Protein AF-J0CL83-F1 (afdb_monomer)

Mean predicted aligned error: 12.2 Å

Structure (mmCIF, N/CA/C/O backbone):
data_AF-J0CL83-F1
#
_entry.id   AF-J0CL83-F1
#
loop_
_atom_site.group_PDB
_atom_site.id
_atom_site.type_symbol
_atom_site.label_atom_id
_atom_site.label_alt_id
_atom_site.label_comp_id
_atom_site.label_asym_id
_atom_site.label_entity_id
_atom_site.label_seq_id
_atom_site.pdbx_PDB_ins_code
_atom_site.Cartn_x
_atom_site.Cartn_y
_atom_site.Cartn_z
_atom_site.occupancy
_atom_site.B_iso_or_equiv
_atom_site.auth_seq_id
_atom_site.auth_comp_id
_atom_site.auth_asym_id
_atom_site.auth_atom_id
_atom_site.pdbx_PDB_model_num
ATOM 1 N N . MET A 1 1 ? -5.106 3.391 28.489 1.00 29.95 1 MET A N 1
ATOM 2 C CA . MET A 1 1 ? -5.570 3.694 27.119 1.00 29.95 1 MET A CA 1
ATOM 3 C C . MET A 1 1 ? -4.582 3.048 26.160 1.00 29.95 1 MET A C 1
ATOM 5 O O . MET A 1 1 ? -3.430 3.453 26.152 1.00 29.95 1 MET A O 1
ATOM 9 N N . ILE A 1 2 ? -4.971 1.976 25.464 1.00 35.56 2 ILE A N 1
ATOM 10 C CA . ILE A 1 2 ? -4.108 1.305 24.478 1.00 35.56 2 ILE A CA 1
ATOM 11 C C . ILE A 1 2 ? -4.528 1.821 23.106 1.00 35.56 2 ILE A C 1
ATOM 13 O O . ILE A 1 2 ? -5.695 1.722 22.744 1.00 35.56 2 ILE A O 1
ATOM 17 N N . THR A 1 3 ? -3.588 2.411 22.370 1.00 35.94 3 THR A N 1
ATOM 18 C CA . THR A 1 3 ? -3.816 2.808 20.976 1.00 35.94 3 THR A CA 1
ATOM 19 C C . THR A 1 3 ? -3.534 1.604 20.088 1.00 35.94 3 THR A C 1
ATOM 21 O O . THR A 1 3 ? -2.404 1.118 20.052 1.00 35.94 3 THR A O 1
ATOM 24 N N . VAL A 1 4 ? -4.552 1.125 19.377 1.00 36.16 4 VAL A N 1
ATOM 25 C CA . VAL A 1 4 ? -4.425 0.037 18.403 1.00 36.16 4 VAL A CA 1
ATOM 26 C C . VAL A 1 4 ? -4.448 0.661 17.012 1.00 36.16 4 VAL A C 1
ATOM 28 O O . VAL A 1 4 ? -5.463 1.205 16.594 1.00 36.16 4 VAL A O 1
ATOM 31 N N . TYR A 1 5 ? -3.319 0.613 16.304 1.00 34.69 5 TYR A N 1
ATOM 32 C CA . TYR A 1 5 ? -3.248 1.106 14.929 1.00 34.69 5 TYR A CA 1
ATOM 33 C C . TYR A 1 5 ? -3.915 0.116 13.960 1.00 34.69 5 TYR A C 1
ATOM 35 O O . TYR A 1 5 ? -3.746 -1.096 14.134 1.00 34.69 5 TYR A O 1
ATOM 43 N N . PRO A 1 6 ? -4.639 0.606 12.935 1.00 39.12 6 PRO A N 1
ATOM 44 C CA . PRO A 1 6 ? -5.315 -0.240 11.962 1.00 39.12 6 PRO A CA 1
ATOM 45 C C . PRO A 1 6 ? -4.391 -1.224 11.251 1.00 39.12 6 PRO A C 1
ATOM 47 O O . PRO A 1 6 ? -3.287 -0.874 10.835 1.00 39.12 6 PRO A O 1
ATOM 50 N N . THR A 1 7 ? -4.892 -2.439 11.010 1.00 41.53 7 THR A N 1
ATOM 51 C CA . THR A 1 7 ? -4.403 -3.264 9.903 1.00 41.53 7 THR A CA 1
ATOM 52 C C . THR A 1 7 ? -4.647 -2.484 8.615 1.00 41.53 7 THR A C 1
ATOM 54 O O . THR A 1 7 ? -5.773 -2.060 8.363 1.00 41.53 7 THR A O 1
ATOM 57 N N . PHE A 1 8 ? -3.587 -2.223 7.841 1.00 45.09 8 PHE A N 1
ATOM 58 C CA . PHE A 1 8 ? -3.677 -1.490 6.577 1.00 45.09 8 PHE A CA 1
ATOM 59 C C . PHE A 1 8 ? -4.739 -2.140 5.688 1.00 45.09 8 PHE A C 1
ATOM 61 O O . PHE A 1 8 ? -4.521 -3.241 5.183 1.00 45.09 8 PHE A O 1
ATOM 68 N N . ASN A 1 9 ? -5.877 -1.468 5.529 1.00 47.88 9 ASN A N 1
ATOM 69 C CA . ASN A 1 9 ? -6.877 -1.843 4.551 1.00 47.88 9 ASN A CA 1
ATOM 70 C C . ASN A 1 9 ? -6.684 -0.943 3.330 1.00 47.88 9 ASN A C 1
ATOM 72 O O . ASN A 1 9 ? -6.758 0.282 3.434 1.00 47.88 9 ASN A O 1
ATOM 76 N N . ASP A 1 10 ? -6.408 -1.551 2.178 1.00 51.28 10 ASP A N 1
ATOM 77 C CA . ASP A 1 10 ? -6.142 -0.873 0.900 1.00 51.28 10 ASP A CA 1
ATOM 78 C C . ASP A 1 10 ? -7.427 -0.267 0.275 1.00 51.28 10 ASP A C 1
ATOM 80 O O . ASP A 1 10 ? -7.512 -0.032 -0.927 1.00 51.28 10 ASP A O 1
ATOM 84 N N . THR A 1 11 ? -8.462 -0.018 1.082 1.00 51.19 11 THR A N 1
ATOM 85 C CA . THR A 1 11 ? -9.800 0.420 0.652 1.00 51.19 11 THR A CA 1
ATOM 86 C C . THR A 1 11 ? -9.993 1.929 0.635 1.00 51.19 11 THR A C 1
ATOM 88 O O . THR A 1 11 ? -11.064 2.398 0.246 1.00 51.19 11 THR A O 1
ATOM 91 N N . GLY A 1 12 ? -8.999 2.706 1.073 1.00 54.22 12 GLY A N 1
ATOM 92 C CA . GLY A 1 12 ? -9.053 4.163 0.983 1.00 54.22 12 GLY A CA 1
ATOM 93 C C . GLY A 1 12 ? -9.087 4.598 -0.481 1.00 54.22 12 GLY A C 1
ATOM 94 O O . GLY A 1 12 ? -8.162 4.304 -1.223 1.00 54.22 12 GLY A O 1
ATOM 95 N N . GLN A 1 13 ? -10.139 5.284 -0.925 1.00 61.81 13 GLN A N 1
ATOM 96 C CA . GLN A 1 13 ? -10.170 5.887 -2.263 1.00 61.81 13 GLN A CA 1
ATOM 97 C C . GLN A 1 13 ? -9.589 7.299 -2.222 1.00 61.81 13 GLN A C 1
ATOM 99 O O . GLN A 1 13 ? -9.749 8.011 -1.230 1.00 61.81 13 GLN A O 1
ATOM 104 N N . ASN A 1 14 ? -8.959 7.727 -3.318 1.00 66.44 14 ASN A N 1
ATOM 105 C CA . ASN A 1 14 ? -8.549 9.121 -3.467 1.00 66.44 14 ASN A CA 1
ATOM 106 C C . ASN A 1 14 ? -9.801 10.003 -3.573 1.00 66.44 14 ASN A C 1
ATOM 108 O O . ASN A 1 14 ? -10.711 9.710 -4.356 1.00 66.44 14 ASN A O 1
ATOM 112 N N . ASP A 1 15 ? -9.860 11.094 -2.809 1.00 70.31 15 ASP A N 1
ATOM 113 C CA . ASP A 1 15 ? -10.909 12.085 -3.014 1.00 70.31 15 ASP A CA 1
ATOM 114 C C . ASP A 1 15 ? -10.563 12.943 -4.232 1.00 70.31 15 ASP A C 1
ATOM 116 O O . ASP A 1 15 ? -9.755 13.860 -4.161 1.00 70.31 15 ASP A O 1
ATOM 120 N N . LEU A 1 16 ? -11.164 12.608 -5.372 1.00 77.62 16 LEU A N 1
ATOM 121 C CA . LEU A 1 16 ? -10.973 13.330 -6.633 1.00 77.62 16 LEU A CA 1
ATOM 122 C C . LEU A 1 16 ? -11.933 14.524 -6.779 1.00 77.62 16 LEU A C 1
ATOM 124 O O . LEU A 1 16 ? -12.053 15.093 -7.865 1.00 77.62 16 LEU A O 1
ATOM 128 N N . SER A 1 17 ? -12.692 14.867 -5.731 1.00 76.12 17 SER A N 1
ATOM 129 C CA . SER A 1 17 ? -13.659 15.961 -5.808 1.00 76.12 17 SER A CA 1
ATOM 130 C C . SER A 1 17 ? -12.947 17.317 -5.886 1.00 76.12 17 SER A C 1
ATOM 132 O O . SER A 1 17 ? -12.149 17.663 -5.026 1.00 76.12 17 SER A O 1
ATOM 134 N N . GLY A 1 18 ? -13.217 18.072 -6.955 1.00 78.88 18 GLY A N 1
ATOM 135 C CA . GLY A 1 18 ? -12.614 19.391 -7.196 1.00 78.88 18 GLY A CA 1
ATOM 136 C C . GLY A 1 18 ? -11.356 19.393 -8.072 1.00 78.88 18 GLY A C 1
ATOM 137 O O . GLY A 1 18 ? -10.902 20.465 -8.459 1.00 78.88 18 GLY A O 1
ATOM 138 N N . GLU A 1 19 ? -10.825 18.228 -8.446 1.00 83.88 19 GLU A N 1
ATOM 139 C CA . GLU A 1 19 ? -9.653 18.118 -9.322 1.00 83.88 19 GLU A CA 1
ATOM 140 C C . GLU A 1 19 ? -10.051 18.009 -10.804 1.00 83.88 19 GLU A C 1
ATOM 142 O O . GLU A 1 19 ? -11.056 17.389 -11.167 1.00 83.88 19 GLU A O 1
ATOM 147 N N . ASN A 1 20 ? -9.237 18.573 -11.701 1.00 89.88 20 ASN A N 1
ATOM 148 C CA . ASN A 1 20 ? -9.443 18.414 -13.141 1.00 89.88 20 ASN A CA 1
ATOM 149 C C . ASN A 1 20 ? -8.960 17.023 -13.585 1.00 89.88 20 ASN A C 1
ATOM 151 O O . ASN A 1 20 ? -7.761 16.741 -13.582 1.00 89.88 20 ASN A O 1
ATOM 155 N N . PHE A 1 21 ? -9.892 16.169 -14.018 1.00 88.56 21 PHE A N 1
ATOM 156 C CA . PHE A 1 21 ? -9.606 14.790 -14.428 1.00 88.56 21 PHE A CA 1
ATOM 157 C C . PHE A 1 21 ? -8.489 14.681 -15.479 1.00 88.56 21 PHE A C 1
ATOM 159 O O . PHE A 1 21 ? -7.615 13.824 -15.360 1.00 88.56 21 PHE A O 1
ATOM 166 N N . ALA A 1 22 ? -8.470 15.562 -16.484 1.00 89.25 22 ALA A N 1
ATOM 167 C CA . ALA A 1 22 ? -7.442 15.532 -17.523 1.00 89.25 22 ALA A CA 1
ATOM 168 C C . ALA A 1 22 ? -6.055 15.867 -16.954 1.00 89.25 22 ALA A C 1
ATOM 170 O O . ALA A 1 22 ? -5.071 15.202 -17.276 1.00 89.25 22 ALA A O 1
ATOM 171 N N . LEU A 1 23 ? -5.985 16.855 -16.058 1.00 89.25 23 LEU A N 1
ATOM 172 C CA . LEU A 1 23 ? -4.742 17.230 -15.388 1.00 89.25 23 LEU A CA 1
ATOM 173 C C . LEU A 1 23 ? -4.228 16.099 -14.488 1.00 89.25 23 LEU A C 1
ATOM 175 O O . LEU A 1 23 ? -3.028 15.825 -14.486 1.00 89.25 23 LEU A O 1
ATOM 179 N N . LEU A 1 24 ? -5.124 15.408 -13.775 1.00 87.00 24 LEU A N 1
ATOM 180 C CA . LEU A 1 24 ? -4.780 14.241 -12.959 1.00 87.00 24 LEU A CA 1
ATOM 181 C C . LEU A 1 24 ? -4.169 13.119 -13.799 1.00 87.00 24 LEU A C 1
ATOM 183 O O . LEU A 1 24 ? -3.121 12.588 -13.437 1.00 87.00 24 LEU A O 1
ATOM 187 N N . VAL A 1 25 ? -4.789 12.791 -14.936 1.00 89.56 25 VAL A N 1
ATOM 188 C CA . VAL A 1 25 ? -4.283 11.770 -15.864 1.00 89.56 25 VAL A CA 1
ATOM 189 C C . VAL A 1 25 ? -2.908 12.159 -16.401 1.00 89.56 25 VAL A C 1
ATOM 191 O O . VAL A 1 25 ? -1.983 11.354 -16.353 1.00 89.56 25 VAL A O 1
ATOM 194 N N . ILE A 1 26 ? -2.730 13.402 -16.855 1.00 89.75 26 ILE A N 1
ATOM 195 C CA . ILE A 1 26 ? -1.432 13.874 -17.361 1.00 89.75 26 ILE A CA 1
ATOM 196 C C . ILE A 1 26 ? -0.367 13.790 -16.265 1.00 89.75 26 ILE A C 1
ATOM 198 O O . ILE A 1 26 ? 0.726 13.279 -16.501 1.00 89.75 26 ILE A O 1
ATOM 202 N N . ARG A 1 27 ? -0.686 14.238 -15.047 1.00 86.94 27 ARG A N 1
ATOM 203 C CA . ARG A 1 27 ? 0.244 14.195 -13.916 1.00 86.94 27 ARG A CA 1
ATOM 204 C C . ARG A 1 27 ? 0.645 12.763 -13.560 1.00 86.94 27 ARG A C 1
ATOM 206 O O . ARG A 1 27 ? 1.830 12.515 -13.358 1.00 86.94 27 ARG A O 1
ATOM 213 N N . ALA A 1 28 ? -0.310 11.834 -13.548 1.00 86.81 28 ALA A N 1
ATOM 214 C CA . ALA A 1 28 ? -0.065 10.414 -13.295 1.00 86.81 28 ALA A CA 1
ATOM 215 C C . ALA A 1 28 ? 0.901 9.794 -14.315 1.00 86.81 28 ALA A C 1
ATOM 217 O O . ALA A 1 28 ? 1.743 8.964 -13.969 1.00 86.81 28 ALA A O 1
ATOM 218 N N . LEU A 1 29 ? 0.781 10.207 -15.579 1.00 88.69 29 LEU A N 1
ATOM 219 C CA . LEU A 1 29 ? 1.594 9.697 -16.679 1.00 88.69 29 LEU A CA 1
ATOM 220 C C . LEU A 1 29 ? 2.982 10.337 -16.737 1.00 88.69 29 LEU A C 1
ATOM 222 O O . LEU A 1 29 ? 3.935 9.654 -17.088 1.00 88.69 29 LEU A O 1
ATOM 226 N N . VAL A 1 30 ? 3.115 11.621 -16.403 1.00 87.31 30 VAL A N 1
ATOM 227 C CA . VAL A 1 30 ? 4.398 12.344 -16.474 1.00 87.31 30 VAL A CA 1
ATOM 228 C C . VAL A 1 30 ? 5.251 12.112 -15.227 1.00 87.31 30 VAL A C 1
ATOM 230 O O . VAL A 1 30 ? 6.478 12.072 -15.320 1.00 87.31 30 VAL A O 1
ATOM 233 N N . LEU A 1 31 ? 4.621 11.952 -14.062 1.00 86.00 31 LEU A N 1
ATOM 234 C CA . LEU A 1 31 ? 5.302 11.897 -12.772 1.00 86.00 31 LEU A CA 1
ATOM 235 C C . LEU A 1 31 ? 4.903 10.639 -11.979 1.00 86.00 31 LEU A C 1
ATOM 237 O O . LEU A 1 31 ? 4.319 10.747 -10.901 1.00 86.00 31 LEU A O 1
ATOM 241 N N . PRO A 1 32 ? 5.219 9.422 -12.466 1.00 81.81 32 PRO A N 1
ATOM 242 C CA . PRO A 1 32 ? 4.821 8.192 -11.791 1.00 81.81 32 PRO A CA 1
ATOM 243 C C . PRO A 1 32 ? 5.316 8.163 -10.342 1.00 81.81 32 PRO A C 1
ATOM 245 O O . PRO A 1 32 ? 4.594 7.688 -9.473 1.00 81.81 32 PRO A O 1
ATOM 248 N N . SER A 1 33 ? 6.483 8.746 -10.034 1.00 81.44 33 SER A N 1
ATOM 249 C CA . SER A 1 33 ? 7.072 8.740 -8.686 1.00 81.44 33 SER A CA 1
ATOM 250 C C . SER A 1 33 ? 6.149 9.221 -7.569 1.00 81.44 33 SER A C 1
ATOM 252 O O . SER A 1 33 ? 6.289 8.734 -6.449 1.00 81.44 33 SER A O 1
ATOM 254 N N . SER A 1 34 ? 5.213 10.146 -7.834 1.00 76.88 34 SER A N 1
ATOM 255 C CA . SER A 1 34 ? 4.263 10.601 -6.806 1.00 76.88 34 SER A CA 1
ATOM 256 C C . SER A 1 34 ? 3.336 9.484 -6.327 1.00 76.88 34 SER A C 1
ATOM 258 O O . SER A 1 34 ? 2.754 9.582 -5.253 1.00 76.88 34 SER A O 1
ATOM 260 N N . HIS A 1 35 ? 3.233 8.406 -7.103 1.00 79.12 35 HIS A N 1
ATOM 261 C CA . HIS A 1 35 ? 2.436 7.221 -6.820 1.00 79.12 35 HIS A CA 1
ATOM 262 C C . HIS A 1 35 ? 3.282 6.001 -6.427 1.00 79.12 35 HIS A C 1
ATOM 264 O O . HIS A 1 35 ? 2.706 4.949 -6.168 1.00 79.12 35 HIS A O 1
ATOM 270 N N . PHE A 1 36 ? 4.615 6.133 -6.345 1.00 80.94 36 PHE A N 1
ATOM 271 C CA . PHE A 1 36 ? 5.562 5.079 -5.943 1.00 80.94 36 PHE A CA 1
ATOM 272 C C . PHE A 1 36 ? 6.346 5.465 -4.675 1.00 80.94 36 PHE A C 1
ATOM 274 O O . PHE A 1 36 ? 7.553 5.251 -4.578 1.00 80.94 36 PHE A O 1
ATOM 281 N N . MET A 1 37 ? 5.662 6.033 -3.675 1.00 81.31 37 MET A N 1
ATOM 282 C CA . MET A 1 37 ? 6.299 6.465 -2.420 1.00 81.31 37 MET A CA 1
ATOM 283 C C . MET A 1 37 ? 6.960 5.318 -1.632 1.00 81.31 37 MET A C 1
ATOM 285 O O . MET A 1 37 ? 7.893 5.533 -0.867 1.00 81.31 37 MET A O 1
ATOM 289 N N . GLY A 1 38 ? 6.534 4.076 -1.841 1.00 80.94 38 GLY A N 1
ATOM 290 C CA . GLY A 1 38 ? 7.153 2.887 -1.258 1.00 80.94 38 GLY A CA 1
ATOM 291 C C . GLY A 1 38 ? 8.540 2.566 -1.814 1.00 80.94 38 GLY A C 1
ATOM 292 O O . GLY A 1 38 ? 9.181 1.646 -1.314 1.00 80.94 38 GLY A O 1
ATOM 293 N N . PHE A 1 39 ? 9.021 3.298 -2.824 1.00 84.19 39 PHE A N 1
ATOM 294 C CA . PHE A 1 39 ? 10.399 3.180 -3.300 1.00 84.19 39 PHE A CA 1
ATOM 295 C C . PHE A 1 39 ? 11.399 4.056 -2.545 1.00 84.19 39 PHE A C 1
ATOM 297 O O . PHE A 1 39 ? 12.602 3.855 -2.708 1.00 84.19 39 PHE A O 1
ATOM 304 N N . TYR A 1 40 ? 10.934 4.979 -1.701 1.00 86.75 40 TYR A N 1
ATOM 305 C CA . TYR A 1 40 ? 11.822 5.768 -0.854 1.00 86.75 40 TYR A CA 1
ATOM 306 C C . TYR A 1 40 ? 12.190 4.988 0.419 1.00 86.75 40 TYR A C 1
ATOM 308 O O . TYR A 1 40 ? 11.303 4.426 1.071 1.00 86.75 40 TYR A O 1
ATOM 316 N N . PRO A 1 41 ? 13.476 4.974 0.812 1.00 85.94 41 PRO A N 1
ATOM 317 C CA . PRO A 1 41 ? 13.878 4.623 2.172 1.00 85.94 41 PRO A CA 1
ATOM 318 C C . PRO A 1 41 ? 13.179 5.528 3.193 1.00 85.94 41 PRO A C 1
ATOM 320 O O . PRO A 1 41 ? 12.874 6.686 2.896 1.00 85.94 41 PRO A O 1
ATOM 323 N N . TYR A 1 42 ? 12.938 5.026 4.400 1.00 82.81 42 TYR A N 1
ATOM 324 C CA . TYR A 1 42 ? 12.190 5.746 5.434 1.00 82.81 42 TYR A CA 1
ATOM 325 C C . TYR A 1 42 ? 12.872 7.065 5.824 1.00 82.81 42 TYR A C 1
ATOM 327 O O . TYR A 1 42 ? 12.226 8.108 5.895 1.00 82.81 42 TYR A O 1
ATOM 335 N N . SER A 1 43 ? 14.199 7.038 5.944 1.00 82.06 43 SER A N 1
ATOM 336 C CA . SER A 1 43 ? 15.046 8.219 6.166 1.00 82.06 43 SER A CA 1
ATOM 337 C C . SER A 1 43 ? 14.842 9.325 5.117 1.00 82.06 43 SER A C 1
ATOM 339 O O . SER A 1 43 ? 14.871 10.515 5.430 1.00 82.06 43 SER A O 1
ATOM 341 N N . VAL A 1 44 ? 14.579 8.951 3.862 1.00 85.06 44 VAL A N 1
ATOM 342 C CA . VAL A 1 44 ? 14.306 9.902 2.776 1.00 85.06 44 VAL A CA 1
ATOM 343 C C . VAL A 1 44 ? 12.886 10.460 2.875 1.00 85.06 44 VAL A C 1
ATOM 345 O O . VAL A 1 44 ? 12.673 11.630 2.564 1.00 85.06 44 VAL A O 1
ATOM 348 N N . ILE A 1 45 ? 11.919 9.662 3.336 1.00 84.38 45 ILE A N 1
ATOM 349 C CA . ILE A 1 45 ? 10.538 10.121 3.543 1.00 84.38 45 ILE A CA 1
ATOM 350 C C . ILE A 1 45 ? 10.501 11.253 4.575 1.00 84.38 45 ILE A C 1
ATOM 352 O O . ILE A 1 45 ? 9.867 12.273 4.314 1.00 84.38 45 ILE A O 1
ATOM 356 N N . GLU A 1 46 ? 11.215 11.124 5.696 1.00 84.06 46 GLU A N 1
ATOM 357 C CA . GLU A 1 46 ? 11.286 12.181 6.718 1.00 84.06 46 GLU A CA 1
ATOM 358 C C . GLU A 1 46 ? 11.817 13.500 6.138 1.00 84.06 46 GLU A C 1
ATOM 360 O O . GLU A 1 46 ? 11.227 14.564 6.335 1.00 84.06 46 GLU A O 1
ATOM 365 N N . LEU A 1 47 ? 12.878 13.424 5.332 1.00 85.50 47 LEU A N 1
ATOM 366 C CA . LEU A 1 47 ? 13.453 14.585 4.655 1.00 85.50 47 LEU A CA 1
ATOM 367 C C . LEU A 1 47 ? 12.497 15.203 3.618 1.00 85.50 47 LEU A C 1
ATOM 369 O O . LEU A 1 47 ? 12.400 16.427 3.511 1.00 85.50 47 LEU A O 1
ATOM 373 N N . ILE A 1 48 ? 11.783 14.370 2.855 1.00 85.62 48 ILE A N 1
ATOM 374 C CA . ILE A 1 48 ? 10.776 14.799 1.871 1.00 85.62 48 ILE A CA 1
ATOM 375 C C . ILE A 1 48 ? 9.627 15.546 2.553 1.00 85.62 48 ILE A C 1
ATOM 377 O O . ILE A 1 48 ? 9.150 16.546 2.015 1.00 85.62 48 ILE A O 1
ATOM 381 N N . VAL A 1 49 ? 9.188 15.075 3.723 1.00 84.06 49 VAL A N 1
ATOM 382 C CA . VAL A 1 49 ? 8.135 15.726 4.517 1.00 84.06 49 VAL A CA 1
ATOM 383 C C . VAL A 1 49 ? 8.626 17.062 5.076 1.00 84.06 49 VAL A C 1
ATOM 385 O O . VAL A 1 49 ? 7.878 18.037 5.065 1.00 84.06 49 VAL A O 1
ATOM 388 N N . ALA A 1 50 ? 9.888 17.137 5.504 1.00 87.06 50 ALA A N 1
ATOM 389 C CA . ALA A 1 50 ? 10.473 18.356 6.055 1.00 87.06 50 ALA A CA 1
ATOM 390 C C . ALA A 1 50 ? 10.742 19.451 5.003 1.00 87.06 50 ALA A C 1
ATOM 392 O O . ALA A 1 50 ? 10.752 20.634 5.343 1.00 87.06 50 ALA A O 1
ATOM 393 N N . SER A 1 51 ? 10.973 19.093 3.731 1.00 88.75 51 SER A N 1
ATOM 394 C CA . SER A 1 51 ? 11.364 20.048 2.685 1.00 88.75 51 SER A CA 1
ATOM 395 C C . SER A 1 51 ? 10.597 19.860 1.365 1.00 88.75 51 SER A C 1
ATOM 397 O O . SER A 1 51 ? 10.831 18.891 0.633 1.00 88.75 51 SER A O 1
ATOM 399 N N . PRO A 1 52 ? 9.762 20.842 0.958 1.00 88.38 52 PRO A N 1
ATOM 400 C CA . PRO A 1 52 ? 9.056 20.811 -0.326 1.00 88.38 52 PRO A CA 1
ATOM 401 C C . PRO A 1 52 ? 9.988 20.748 -1.542 1.00 88.38 52 PRO A C 1
ATOM 403 O O . PRO A 1 52 ? 9.636 20.170 -2.572 1.00 88.38 52 PRO A O 1
AT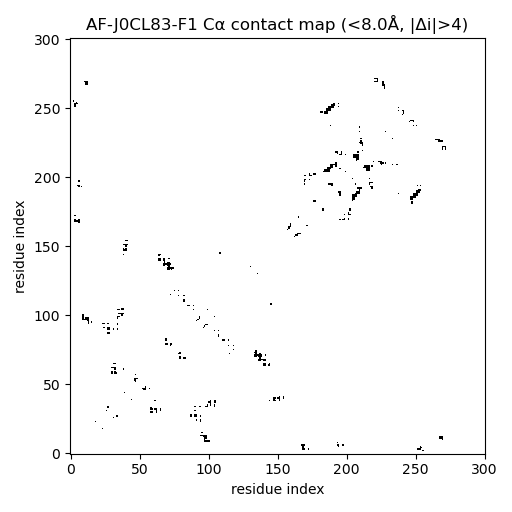OM 406 N N . LEU A 1 53 ? 11.183 21.341 -1.443 1.00 90.06 53 LEU A N 1
ATOM 407 C CA . LEU A 1 53 ? 12.177 21.290 -2.513 1.00 90.06 53 LEU A CA 1
ATOM 408 C C . LEU A 1 53 ? 12.763 19.881 -2.643 1.00 90.06 53 LEU A C 1
ATOM 410 O O . LEU A 1 53 ? 12.836 19.357 -3.756 1.00 90.06 53 LEU A O 1
ATOM 414 N N . ALA A 1 54 ? 13.112 19.247 -1.517 1.00 87.69 54 ALA A N 1
ATOM 415 C CA . ALA A 1 54 ? 13.589 17.868 -1.504 1.00 87.69 54 ALA A CA 1
ATOM 416 C C . ALA A 1 54 ? 12.542 16.931 -2.120 1.00 87.69 54 ALA A C 1
ATOM 418 O O . ALA A 1 54 ? 12.872 16.155 -3.014 1.00 87.69 54 ALA A O 1
ATOM 419 N N . SER A 1 55 ? 11.269 17.082 -1.739 1.00 86.31 55 SER A N 1
ATOM 420 C CA . SER A 1 55 ? 10.147 16.330 -2.317 1.00 86.31 55 SER A CA 1
ATOM 421 C C . SER A 1 55 ? 10.116 16.367 -3.850 1.00 86.31 55 SER A C 1
ATOM 423 O O . SER A 1 55 ? 10.003 15.323 -4.502 1.00 86.31 55 SER A O 1
ATOM 425 N N . ARG A 1 56 ? 10.281 17.555 -4.449 1.00 88.69 56 ARG A N 1
ATOM 426 C CA . ARG A 1 56 ? 10.295 17.725 -5.912 1.00 88.69 56 ARG A CA 1
ATOM 427 C C . ARG A 1 56 ? 11.507 17.060 -6.560 1.00 88.69 56 ARG A C 1
ATOM 429 O O . ARG A 1 56 ? 11.347 16.377 -7.569 1.00 88.69 56 ARG A O 1
ATOM 436 N N . ILE A 1 57 ? 12.694 17.234 -5.977 1.00 90.44 57 ILE A N 1
ATOM 437 C CA . ILE A 1 57 ? 13.944 16.656 -6.493 1.00 90.44 57 ILE A CA 1
ATOM 438 C C . ILE A 1 57 ? 13.876 15.128 -6.451 1.00 90.44 57 ILE A C 1
ATOM 440 O O . ILE A 1 57 ? 14.078 14.473 -7.471 1.00 90.44 57 ILE A O 1
ATOM 444 N N . PHE A 1 58 ? 13.533 14.556 -5.298 1.00 89.75 58 PHE A N 1
ATOM 445 C CA . PHE A 1 58 ? 13.428 13.111 -5.122 1.00 89.75 58 PHE A CA 1
ATOM 446 C C . PHE A 1 58 ? 12.354 12.495 -6.026 1.00 89.75 58 PHE A C 1
ATOM 448 O O . PHE A 1 58 ? 12.605 11.461 -6.646 1.00 89.75 58 PHE A O 1
ATOM 455 N N . SER A 1 59 ? 11.215 13.174 -6.196 1.00 88.88 59 SER A N 1
ATOM 456 C CA . SER A 1 59 ? 10.184 12.771 -7.161 1.00 88.88 59 SER A CA 1
ATOM 457 C C . SER A 1 59 ? 10.722 12.725 -8.592 1.00 88.88 59 SER A C 1
ATOM 459 O O . SER A 1 59 ? 10.566 11.720 -9.287 1.00 88.88 59 SER A O 1
ATOM 461 N N . ALA A 1 60 ? 11.413 13.776 -9.037 1.00 91.06 60 ALA A N 1
ATOM 462 C CA . ALA A 1 60 ? 12.008 13.792 -10.368 1.00 91.06 60 ALA A CA 1
ATOM 463 C C . ALA A 1 60 ? 13.024 12.650 -10.549 1.00 91.06 60 ALA A C 1
ATOM 465 O O . ALA A 1 60 ? 12.965 11.929 -11.544 1.00 91.06 60 ALA A O 1
ATOM 466 N N . LEU A 1 61 ? 13.898 12.425 -9.563 1.00 92.94 61 LEU A N 1
ATOM 467 C CA . LEU A 1 61 ? 14.904 11.362 -9.601 1.00 92.94 61 LEU A CA 1
ATOM 468 C C . LEU A 1 61 ? 14.278 9.965 -9.685 1.00 92.94 61 LEU A C 1
ATOM 470 O O . LEU A 1 61 ? 14.663 9.178 -10.548 1.00 92.94 61 LEU A O 1
ATOM 474 N N . ILE A 1 62 ? 13.286 9.653 -8.846 1.00 92.94 62 ILE A N 1
ATOM 475 C CA . ILE A 1 62 ? 12.601 8.355 -8.906 1.00 92.94 62 ILE A CA 1
ATOM 476 C C . ILE A 1 62 ? 11.843 8.193 -10.224 1.00 92.94 62 ILE A C 1
ATOM 478 O O . ILE A 1 62 ? 11.872 7.108 -10.799 1.00 92.94 62 ILE A O 1
ATOM 482 N N . SER A 1 63 ? 11.221 9.249 -10.754 1.00 93.12 63 SER A N 1
ATOM 483 C CA . SER A 1 63 ? 10.570 9.185 -12.069 1.00 93.12 63 SER A CA 1
ATOM 484 C C . SER A 1 63 ? 11.578 8.859 -13.174 1.00 93.12 63 SER A C 1
ATOM 486 O O . SER A 1 63 ? 11.313 7.985 -13.999 1.00 93.12 63 SER A O 1
ATOM 488 N N . VAL A 1 64 ? 12.763 9.481 -13.149 1.00 95.12 64 VAL A N 1
ATOM 489 C CA . VAL A 1 64 ? 13.863 9.165 -14.075 1.00 95.12 64 VAL A CA 1
ATOM 490 C C . VAL A 1 64 ? 14.322 7.719 -13.917 1.00 95.12 64 VAL A C 1
ATOM 492 O O . VAL A 1 64 ? 14.542 7.048 -14.920 1.00 95.12 64 VAL A O 1
ATOM 495 N N . LEU A 1 65 ? 14.433 7.203 -12.693 1.00 96.06 65 LEU A N 1
ATOM 496 C CA . LEU A 1 65 ? 14.819 5.809 -12.464 1.00 96.06 65 LEU A CA 1
ATOM 497 C C . LEU A 1 65 ? 13.753 4.824 -12.967 1.00 96.06 65 LEU A C 1
ATOM 499 O O . LEU A 1 65 ? 14.093 3.836 -13.618 1.00 96.06 65 LEU A O 1
ATOM 503 N N . ILE A 1 66 ? 12.471 5.102 -12.721 1.00 95.00 66 ILE A N 1
ATOM 504 C CA . ILE A 1 66 ? 11.349 4.274 -13.179 1.00 95.00 66 ILE A CA 1
ATOM 505 C C . ILE A 1 66 ? 11.285 4.265 -14.709 1.00 95.00 66 ILE A C 1
ATOM 507 O O . ILE A 1 66 ? 11.330 3.191 -15.308 1.00 95.00 66 ILE A O 1
ATOM 511 N N . PHE A 1 67 ? 11.257 5.427 -15.365 1.00 95.56 67 PHE A N 1
ATOM 512 C CA . PHE A 1 67 ? 11.246 5.482 -16.829 1.00 95.56 67 PHE A CA 1
ATOM 513 C C . PHE A 1 67 ? 12.539 4.957 -17.441 1.00 95.56 67 PHE A C 1
ATOM 515 O O . PHE A 1 67 ? 12.503 4.196 -18.404 1.00 95.56 67 PHE A O 1
ATOM 522 N N . GLY A 1 68 ? 13.682 5.304 -16.853 1.00 96.19 68 GLY A N 1
ATOM 523 C CA . GLY A 1 68 ? 14.990 4.818 -17.270 1.00 96.19 68 GLY A CA 1
ATOM 524 C C . GLY A 1 68 ? 15.053 3.295 -17.249 1.00 96.19 68 GLY A C 1
ATOM 525 O O . GLY A 1 68 ? 15.569 2.698 -18.190 1.00 96.19 68 GLY A O 1
ATOM 526 N N . SER A 1 69 ? 14.440 2.645 -16.253 1.00 96.69 69 SER A N 1
ATOM 527 C CA . SER A 1 69 ? 14.407 1.181 -16.159 1.00 96.69 69 SER A CA 1
ATOM 528 C C . SER A 1 69 ? 13.733 0.490 -17.356 1.00 96.69 69 SER A C 1
ATOM 530 O O . SER A 1 69 ? 14.124 -0.627 -17.697 1.00 96.69 69 SER A O 1
ATOM 532 N N . LEU A 1 70 ? 12.821 1.160 -18.079 1.00 96.25 70 LEU A N 1
ATOM 533 C CA . LEU A 1 70 ? 12.242 0.640 -19.330 1.00 96.25 70 LEU A CA 1
ATOM 534 C C . LEU A 1 70 ? 13.306 0.413 -20.408 1.00 96.25 70 LEU A C 1
ATOM 536 O O . LEU A 1 70 ? 13.219 -0.546 -21.177 1.00 96.25 70 LEU A O 1
ATOM 540 N N . LEU A 1 71 ? 14.340 1.259 -20.445 1.00 95.88 71 LEU A N 1
ATOM 541 C CA . LEU A 1 71 ? 15.411 1.172 -21.437 1.00 95.88 71 LEU A CA 1
ATOM 542 C C . LEU A 1 71 ? 16.244 -0.107 -21.282 1.00 95.88 71 LEU A C 1
ATOM 544 O O . LEU A 1 71 ? 16.904 -0.519 -22.236 1.00 95.88 71 LEU A O 1
ATOM 548 N N . ALA A 1 72 ? 16.150 -0.811 -20.145 1.00 94.12 72 ALA A N 1
ATOM 549 C CA . ALA A 1 72 ? 16.736 -2.142 -19.982 1.00 94.12 72 ALA A CA 1
ATOM 550 C C . ALA A 1 72 ? 16.193 -3.152 -21.013 1.00 94.12 72 ALA A C 1
ATOM 552 O O . ALA A 1 72 ? 16.861 -4.143 -21.320 1.00 94.12 72 ALA A O 1
ATOM 553 N N . LEU A 1 73 ? 15.004 -2.882 -21.564 1.00 93.75 73 LEU A N 1
ATOM 554 C CA . LEU A 1 73 ? 14.317 -3.679 -22.577 1.00 93.75 73 LEU A CA 1
ATOM 555 C C . LEU A 1 73 ? 14.420 -3.069 -23.987 1.00 93.75 73 LEU A C 1
ATOM 557 O O . LEU A 1 73 ? 13.733 -3.540 -24.889 1.00 93.75 73 LEU A O 1
ATOM 561 N N . ALA A 1 74 ? 15.273 -2.062 -24.225 1.00 92.06 74 ALA A N 1
ATOM 562 C CA . ALA A 1 74 ? 15.319 -1.336 -25.504 1.00 92.06 74 ALA A CA 1
ATOM 563 C C . ALA A 1 74 ? 15.622 -2.230 -26.727 1.00 92.06 74 ALA A C 1
ATOM 565 O O . ALA A 1 74 ? 15.069 -2.005 -27.804 1.00 92.06 74 ALA A O 1
ATOM 566 N N . ASN A 1 75 ? 16.412 -3.298 -26.559 1.00 89.50 75 ASN A N 1
ATOM 567 C CA . ASN A 1 75 ? 16.669 -4.282 -27.626 1.00 89.50 75 ASN A CA 1
ATOM 568 C C . ASN A 1 75 ? 15.457 -5.192 -27.917 1.00 89.50 75 ASN A C 1
ATOM 570 O O . ASN A 1 75 ? 15.451 -5.947 -28.884 1.00 89.50 75 ASN A O 1
ATOM 574 N N . ARG A 1 76 ? 14.414 -5.150 -27.083 1.00 89.81 76 ARG A N 1
ATOM 575 C CA . ARG A 1 76 ? 13.207 -5.979 -27.173 1.00 89.81 76 ARG A CA 1
ATOM 576 C C . ARG A 1 76 ? 11.973 -5.076 -27.164 1.00 89.81 76 ARG A C 1
ATOM 578 O O . ARG A 1 76 ? 11.211 -5.059 -26.199 1.00 89.81 76 ARG A O 1
ATOM 585 N N . ARG A 1 77 ? 11.757 -4.343 -28.266 1.00 90.50 77 ARG A N 1
ATOM 586 C CA . ARG A 1 77 ? 10.665 -3.355 -28.407 1.00 90.50 77 ARG A CA 1
ATOM 587 C C . ARG A 1 77 ? 9.293 -3.856 -27.922 1.00 90.50 77 ARG A C 1
ATOM 589 O O . ARG A 1 77 ? 8.672 -3.115 -27.166 1.00 90.50 77 ARG A O 1
ATOM 596 N N . PRO A 1 78 ? 8.831 -5.085 -28.246 1.00 93.19 78 PRO A N 1
ATOM 597 C CA . PRO A 1 78 ? 7.538 -5.562 -27.749 1.00 93.19 78 PRO A CA 1
ATOM 598 C C . PRO A 1 78 ? 7.474 -5.640 -26.217 1.00 93.19 78 PRO A C 1
ATOM 600 O O . PRO A 1 78 ? 6.483 -5.235 -25.618 1.00 93.19 78 PRO A O 1
ATOM 603 N N . ALA A 1 79 ? 8.551 -6.097 -25.570 1.00 93.31 79 ALA A N 1
ATOM 604 C CA . ALA A 1 79 ? 8.633 -6.178 -24.113 1.00 93.31 79 ALA A CA 1
ATOM 605 C C . ALA A 1 79 ? 8.715 -4.792 -23.462 1.00 93.31 79 ALA A C 1
ATOM 607 O O . ALA A 1 79 ? 8.081 -4.561 -22.436 1.00 93.31 79 ALA A O 1
ATOM 608 N N . MET A 1 80 ? 9.452 -3.861 -24.073 1.00 95.38 80 MET A N 1
ATOM 609 C CA . MET A 1 80 ? 9.514 -2.471 -23.617 1.00 95.38 80 MET A CA 1
ATOM 610 C C . MET A 1 80 ? 8.143 -1.787 -23.699 1.00 95.38 80 MET A C 1
ATOM 612 O O . MET A 1 80 ? 7.744 -1.118 -22.750 1.00 95.38 80 MET A O 1
ATOM 616 N N . ILE A 1 81 ? 7.400 -1.990 -24.794 1.00 96.00 81 ILE A N 1
ATOM 617 C CA . ILE A 1 81 ? 6.040 -1.454 -24.965 1.00 96.00 81 ILE A CA 1
ATOM 618 C C . ILE A 1 81 ? 5.094 -2.061 -23.924 1.00 96.00 81 ILE A C 1
ATOM 620 O O . ILE A 1 81 ? 4.364 -1.324 -23.267 1.00 96.00 81 ILE A O 1
ATOM 624 N N . ALA A 1 82 ? 5.139 -3.382 -23.716 1.00 96.44 82 ALA A N 1
ATOM 625 C CA . ALA A 1 82 ? 4.346 -4.041 -22.679 1.00 96.44 82 ALA A CA 1
ATOM 626 C C . ALA A 1 82 ? 4.648 -3.479 -21.280 1.00 96.44 82 ALA A C 1
ATOM 628 O O . ALA A 1 82 ? 3.726 -3.167 -20.530 1.00 96.44 82 ALA A O 1
ATOM 629 N N . ALA A 1 83 ? 5.928 -3.281 -20.951 1.00 96.44 83 ALA A N 1
ATOM 630 C CA . ALA A 1 83 ? 6.337 -2.677 -19.688 1.00 96.44 83 ALA A CA 1
ATOM 631 C C . ALA A 1 83 ? 5.861 -1.226 -19.546 1.00 96.44 83 ALA A C 1
ATOM 633 O O . ALA A 1 83 ? 5.364 -0.859 -18.485 1.00 96.44 83 ALA A O 1
ATOM 634 N N . ALA A 1 84 ? 5.934 -0.420 -20.607 1.00 96.62 84 ALA A N 1
ATOM 635 C CA . ALA A 1 84 ? 5.412 0.943 -20.592 1.00 96.62 84 ALA A CA 1
ATOM 636 C C . ALA A 1 84 ? 3.891 0.971 -20.355 1.00 96.62 84 ALA A C 1
ATOM 638 O O . ALA A 1 84 ? 3.415 1.746 -19.529 1.00 96.62 84 ALA A O 1
ATOM 639 N N . MET A 1 85 ? 3.128 0.086 -21.010 1.00 96.56 85 MET A N 1
ATOM 640 C CA . MET A 1 85 ? 1.679 -0.022 -20.796 1.00 96.56 85 MET A CA 1
ATOM 641 C C . MET A 1 85 ? 1.333 -0.418 -19.359 1.00 96.56 85 MET A C 1
ATOM 643 O O . MET A 1 85 ? 0.421 0.161 -18.774 1.00 96.56 85 MET A O 1
ATOM 647 N N . VAL A 1 86 ? 2.067 -1.368 -18.770 1.00 96.00 86 VAL A N 1
ATOM 648 C CA . VAL A 1 86 ? 1.864 -1.764 -17.368 1.00 96.00 86 VAL A CA 1
ATOM 649 C C . VAL A 1 86 ? 2.204 -0.619 -16.420 1.00 96.00 86 VAL A C 1
ATOM 651 O O . VAL A 1 86 ? 1.433 -0.364 -15.499 1.00 96.00 86 VAL A O 1
ATOM 654 N N . LEU A 1 87 ? 3.300 0.106 -16.659 1.00 94.94 87 LEU A N 1
ATOM 655 C CA . LEU A 1 87 ? 3.661 1.272 -15.853 1.00 94.94 87 LEU A CA 1
ATOM 656 C C . LEU A 1 87 ? 2.550 2.326 -15.872 1.00 94.94 87 LEU A C 1
ATOM 658 O O . LEU A 1 87 ? 2.107 2.767 -14.817 1.00 94.94 87 LEU A O 1
ATOM 662 N N . PHE A 1 88 ? 2.064 2.693 -17.059 1.00 94.50 88 PHE A N 1
ATOM 663 C CA . PHE A 1 88 ? 0.975 3.659 -17.190 1.00 94.50 88 PHE A CA 1
ATOM 664 C C . PHE A 1 88 ? -0.328 3.153 -16.572 1.00 94.50 88 PHE A C 1
ATOM 666 O O . PHE A 1 88 ? -1.010 3.916 -15.893 1.00 94.50 88 PHE A O 1
ATOM 673 N N . GLY A 1 89 ? -0.653 1.871 -16.749 1.00 93.94 89 GLY A N 1
ATOM 674 C CA . GLY A 1 89 ? -1.823 1.251 -16.132 1.00 93.94 89 GLY A CA 1
ATOM 675 C C . GLY A 1 89 ? -1.770 1.301 -14.605 1.00 93.94 89 GLY A C 1
ATOM 676 O O . GLY A 1 89 ? -2.750 1.696 -13.979 1.00 93.94 89 GLY A O 1
ATOM 677 N N . LEU A 1 90 ? -0.620 0.974 -14.006 1.00 91.94 90 LEU A N 1
ATOM 678 C CA . LEU A 1 90 ? -0.409 1.071 -12.560 1.00 91.94 90 LEU A CA 1
ATOM 679 C C . LEU A 1 90 ? -0.478 2.522 -12.072 1.00 91.94 90 LEU A C 1
ATOM 681 O O . LEU A 1 90 ? -1.164 2.786 -11.088 1.00 91.94 90 LEU A O 1
ATOM 685 N N . SER A 1 91 ? 0.159 3.466 -12.772 1.00 91.62 91 SER A N 1
ATOM 686 C CA . SER A 1 91 ? 0.073 4.890 -12.427 1.00 91.62 91 SER A CA 1
ATOM 687 C C . SER A 1 91 ? -1.374 5.376 -12.427 1.00 91.62 91 SER A C 1
ATOM 689 O O . SER A 1 91 ? -1.830 5.930 -11.434 1.00 91.62 91 SER A O 1
ATOM 691 N N . LEU A 1 92 ? -2.128 5.106 -13.498 1.00 91.38 92 LEU A N 1
ATOM 692 C CA . LEU A 1 92 ? -3.534 5.502 -13.592 1.00 91.38 92 LEU A CA 1
ATOM 693 C C . LEU A 1 92 ? -4.392 4.824 -12.526 1.00 91.38 92 LEU A C 1
ATOM 695 O O . LEU A 1 92 ? -5.248 5.479 -11.938 1.00 91.38 92 LEU A O 1
ATOM 699 N N . LEU A 1 93 ? -4.156 3.542 -12.240 1.00 89.75 93 LEU A N 1
ATOM 700 C CA . LEU A 1 93 ? -4.854 2.826 -11.176 1.00 89.75 93 LEU A CA 1
ATOM 701 C C . LEU A 1 93 ? -4.632 3.508 -9.819 1.00 89.75 93 LEU A C 1
ATOM 703 O O . LEU A 1 93 ? -5.596 3.755 -9.093 1.00 89.75 93 LEU A O 1
ATOM 707 N N . PHE A 1 94 ? -3.382 3.859 -9.505 1.00 87.38 94 PHE A N 1
ATOM 708 C CA . PHE A 1 94 ? -3.027 4.476 -8.227 1.00 87.38 94 PHE A CA 1
ATOM 709 C C . PHE A 1 94 ? -3.501 5.924 -8.086 1.00 87.38 94 PHE A C 1
ATOM 711 O O . PHE A 1 94 ? -3.727 6.402 -6.973 1.00 87.38 94 PHE A O 1
ATOM 718 N N . THR A 1 95 ? -3.672 6.633 -9.200 1.00 86.25 95 THR A N 1
ATOM 719 C CA . THR A 1 95 ? -4.252 7.979 -9.207 1.00 86.25 95 THR A CA 1
ATOM 720 C C . THR A 1 95 ? -5.776 7.927 -9.123 1.00 86.25 95 THR A C 1
ATOM 722 O O . THR A 1 95 ? -6.369 8.661 -8.336 1.00 86.25 95 THR A O 1
ATOM 725 N N . LEU A 1 96 ? -6.428 7.076 -9.919 1.00 85.88 96 LEU A N 1
ATOM 726 C CA . LEU A 1 96 ? -7.874 7.146 -10.146 1.00 85.88 96 LEU A CA 1
ATOM 727 C C . LEU A 1 96 ? -8.704 6.252 -9.221 1.00 85.88 96 LEU A C 1
ATOM 729 O O . LEU A 1 96 ? -9.879 6.549 -9.010 1.00 85.88 96 LEU A O 1
ATOM 733 N N . VAL A 1 97 ? -8.141 5.157 -8.705 1.00 83.44 97 VAL A N 1
ATOM 734 C CA . VAL A 1 97 ? -8.911 4.158 -7.945 1.00 83.44 97 VAL A CA 1
ATOM 735 C C . VAL A 1 97 ? -8.582 4.212 -6.456 1.00 83.44 97 VAL A C 1
ATOM 737 O O . VAL A 1 97 ? -9.480 4.456 -5.652 1.00 83.44 97 VAL A O 1
ATOM 740 N N . TYR A 1 98 ? -7.321 4.011 -6.077 1.00 77.75 98 TYR A N 1
ATOM 741 C CA . TYR A 1 98 ? -6.875 4.064 -4.679 1.00 77.75 98 TYR A CA 1
ATOM 742 C C . TYR A 1 98 ? -5.361 4.306 -4.608 1.00 77.75 98 TYR A C 1
ATOM 744 O O . TYR A 1 98 ? -4.647 3.873 -5.513 1.00 77.75 98 TYR A O 1
ATOM 752 N N . PRO A 1 99 ? -4.835 4.966 -3.562 1.00 75.38 99 PRO A N 1
ATOM 753 C CA . PRO A 1 99 ? -3.406 5.181 -3.426 1.00 75.38 99 PRO A CA 1
ATOM 754 C C . PRO A 1 99 ? -2.713 3.831 -3.213 1.00 75.38 99 PRO A C 1
ATOM 756 O O . PRO A 1 99 ? -2.975 3.118 -2.247 1.00 75.38 99 PRO A O 1
ATOM 759 N N . GLY A 1 100 ? -1.822 3.465 -4.135 1.00 69.62 100 GLY A N 1
ATOM 760 C CA . GLY A 1 100 ? -1.081 2.213 -4.040 1.00 69.62 100 GLY A CA 1
ATOM 761 C C . GLY A 1 100 ? -0.196 2.183 -2.793 1.00 69.62 100 GLY A C 1
ATOM 762 O O . GLY A 1 100 ? 0.651 3.053 -2.604 1.00 69.62 100 GLY A O 1
ATOM 763 N N . GLY A 1 101 ? -0.358 1.165 -1.950 1.00 76.50 101 GLY A N 1
ATOM 764 C CA . GLY A 1 101 ? 0.605 0.849 -0.897 1.00 76.50 101 GLY A CA 1
ATOM 765 C C . GLY A 1 101 ? 1.873 0.183 -1.447 1.00 76.50 101 GLY A C 1
ATOM 766 O O . GLY A 1 101 ? 1.936 -0.214 -2.613 1.00 76.50 101 GLY A O 1
ATOM 767 N N . TYR A 1 102 ? 2.870 -0.020 -0.580 1.00 80.88 102 TYR A N 1
ATOM 768 C CA . TYR A 1 102 ? 4.141 -0.683 -0.922 1.00 80.88 102 TYR A CA 1
ATOM 769 C C . TYR A 1 102 ? 3.945 -1.990 -1.713 1.00 80.88 102 TYR A C 1
ATOM 771 O O . TYR A 1 102 ? 4.581 -2.204 -2.741 1.00 80.88 102 TYR A O 1
ATOM 779 N N . ARG A 1 103 ? 3.003 -2.839 -1.275 1.00 80.88 103 ARG A N 1
ATOM 780 C CA . ARG A 1 103 ? 2.698 -4.135 -1.909 1.00 80.88 103 ARG A CA 1
ATOM 781 C C . ARG A 1 103 ? 2.277 -3.991 -3.372 1.00 80.88 103 ARG A C 1
ATOM 783 O O . ARG A 1 103 ? 2.668 -4.804 -4.200 1.00 80.88 103 ARG A O 1
ATOM 790 N N . HIS A 1 104 ? 1.519 -2.944 -3.683 1.00 84.12 104 HIS A N 1
ATOM 791 C CA . HIS A 1 104 ? 1.023 -2.673 -5.027 1.00 84.12 104 HIS A CA 1
ATOM 792 C C . HIS A 1 104 ? 2.093 -2.011 -5.898 1.00 84.12 104 HIS A C 1
ATOM 794 O O . HIS A 1 104 ? 2.271 -2.376 -7.055 1.00 84.12 104 HIS A O 1
ATOM 800 N N . GLN A 1 105 ? 2.864 -1.087 -5.331 1.00 89.00 105 GLN A N 1
ATOM 801 C CA . GLN A 1 105 ? 3.939 -0.389 -6.036 1.00 89.00 105 GLN A CA 1
ATOM 802 C C . GLN A 1 105 ? 5.083 -1.333 -6.443 1.00 89.00 105 GLN A C 1
ATOM 804 O O . GLN A 1 105 ? 5.607 -1.235 -7.551 1.00 89.00 105 GLN A O 1
ATOM 809 N N . VAL A 1 106 ? 5.437 -2.307 -5.597 1.00 90.31 106 VAL A N 1
ATOM 810 C CA . VAL A 1 106 ? 6.492 -3.297 -5.888 1.00 90.31 106 VAL A CA 1
ATOM 811 C C . VAL A 1 106 ? 6.124 -4.241 -7.038 1.00 90.31 106 VAL A C 1
ATOM 813 O O . VAL A 1 106 ? 7.026 -4.790 -7.677 1.00 90.31 106 VAL A O 1
ATOM 816 N N . LEU A 1 107 ? 4.838 -4.371 -7.393 1.00 91.88 107 LEU A N 1
ATOM 817 C CA . LEU A 1 107 ? 4.418 -5.143 -8.570 1.00 91.88 107 LEU A CA 1
ATOM 818 C C . LEU A 1 107 ? 5.101 -4.661 -9.853 1.00 91.88 107 LEU A C 1
ATOM 820 O O . LEU A 1 107 ? 5.376 -5.479 -10.728 1.00 91.88 107 LEU A O 1
ATOM 824 N N . TRP A 1 108 ? 5.454 -3.374 -9.942 1.00 94.00 108 TRP A N 1
ATOM 825 C CA . TRP A 1 108 ? 6.260 -2.845 -11.041 1.00 94.00 108 TRP A CA 1
ATOM 826 C C . TRP A 1 108 ? 7.611 -3.565 -11.181 1.00 94.00 108 TRP A C 1
ATOM 828 O O . TRP A 1 108 ? 7.988 -4.004 -12.268 1.00 94.00 108 TRP A O 1
ATOM 838 N N . LEU A 1 109 ? 8.333 -3.736 -10.072 1.00 94.12 109 LEU A N 1
ATOM 839 C CA . LEU A 1 109 ? 9.643 -4.388 -10.071 1.00 94.12 109 LEU A CA 1
ATOM 840 C C . LEU A 1 109 ? 9.519 -5.885 -10.334 1.00 94.12 109 LEU A C 1
ATOM 842 O O . LEU A 1 109 ? 10.288 -6.429 -11.123 1.00 94.12 109 LEU A O 1
ATOM 846 N N . VAL A 1 110 ? 8.523 -6.538 -9.728 1.00 95.06 110 VAL A N 1
ATOM 847 C CA . VAL A 1 110 ? 8.225 -7.954 -9.988 1.00 95.06 110 VAL A CA 1
ATOM 848 C C . VAL A 1 110 ? 7.929 -8.170 -11.472 1.00 95.06 110 VAL A C 1
ATOM 850 O O . VAL A 1 110 ? 8.474 -9.092 -12.080 1.00 95.06 110 VAL A O 1
ATOM 853 N N . PHE A 1 111 ? 7.137 -7.284 -12.080 1.00 96.00 111 PHE A N 1
ATOM 854 C CA . PHE A 1 111 ? 6.846 -7.321 -13.507 1.00 96.00 111 PHE A CA 1
ATOM 855 C C . PHE A 1 111 ? 8.116 -7.161 -14.354 1.00 96.00 111 PHE A C 1
ATOM 857 O O . PHE A 1 111 ? 8.352 -7.973 -15.251 1.00 96.00 111 PHE A O 1
ATOM 864 N N . LEU A 1 112 ? 8.969 -6.172 -14.056 1.00 95.25 112 LEU A N 1
ATOM 865 C CA . LEU A 1 112 ? 10.235 -5.970 -14.772 1.00 95.25 112 LEU A CA 1
ATOM 866 C C . LEU A 1 112 ? 11.173 -7.179 -14.671 1.00 95.25 112 LEU A C 1
ATOM 868 O O . LEU A 1 112 ? 11.794 -7.564 -15.667 1.00 95.25 112 LEU A O 1
ATOM 872 N N . ILE A 1 113 ? 11.263 -7.809 -13.497 1.00 94.88 113 ILE A N 1
ATOM 873 C CA . ILE A 1 113 ? 12.041 -9.039 -13.299 1.00 94.88 113 ILE A CA 1
ATOM 874 C C . ILE A 1 113 ? 11.469 -10.160 -14.169 1.00 94.88 113 ILE A C 1
ATOM 876 O O . ILE A 1 113 ? 12.214 -10.801 -14.913 1.00 94.88 113 ILE A O 1
ATOM 880 N N . ALA A 1 114 ? 10.152 -10.368 -14.121 1.00 95.38 114 ALA A N 1
ATOM 881 C CA . ALA A 1 114 ? 9.474 -11.426 -14.858 1.00 95.38 114 ALA A CA 1
ATOM 882 C C . ALA A 1 114 ? 9.623 -11.263 -16.378 1.00 95.38 114 ALA A C 1
ATOM 884 O O . ALA A 1 114 ? 10.036 -12.204 -17.059 1.00 95.38 114 ALA A O 1
ATOM 885 N N . ILE A 1 115 ? 9.362 -10.068 -16.922 1.00 94.25 115 ILE A N 1
ATOM 886 C CA . ILE A 1 115 ? 9.467 -9.815 -18.366 1.00 94.25 115 ILE A CA 1
ATOM 887 C C . ILE A 1 115 ? 10.924 -9.905 -18.849 1.00 94.25 115 ILE A C 1
ATOM 889 O O . ILE A 1 115 ? 11.195 -10.436 -19.928 1.00 94.25 115 ILE A O 1
ATOM 893 N N . THR A 1 116 ? 11.890 -9.476 -18.030 1.00 91.12 116 THR A N 1
ATOM 894 C CA . THR A 1 116 ? 13.321 -9.633 -18.334 1.00 91.12 116 THR A CA 1
ATOM 895 C C . THR A 1 116 ? 13.727 -11.107 -18.333 1.00 91.12 116 THR A C 1
ATOM 897 O O . THR A 1 116 ? 14.453 -11.550 -19.221 1.00 91.12 116 THR A O 1
ATOM 900 N N . ALA A 1 117 ? 13.248 -11.899 -17.371 1.00 90.62 117 ALA A N 1
ATOM 901 C CA . ALA A 1 117 ? 13.512 -13.335 -17.323 1.00 90.62 117 ALA A CA 1
ATOM 902 C C . ALA A 1 117 ? 12.882 -14.072 -18.518 1.00 90.62 117 ALA A C 1
ATOM 904 O O . ALA A 1 117 ? 13.528 -14.925 -19.128 1.00 90.62 117 ALA A O 1
ATOM 905 N N . LEU A 1 118 ? 11.652 -13.713 -18.895 1.00 89.62 118 LEU A N 1
ATOM 906 C CA . LEU A 1 118 ? 10.933 -14.321 -20.014 1.00 89.62 118 LEU A CA 1
ATOM 907 C C . LEU A 1 118 ? 11.607 -14.023 -21.360 1.00 89.62 118 LEU A C 1
ATOM 909 O O . LEU A 1 118 ? 11.837 -14.929 -22.161 1.00 89.62 118 LEU A O 1
ATOM 913 N N . THR A 1 119 ? 11.991 -12.765 -21.589 1.00 86.38 119 THR A N 1
ATOM 914 C CA . THR A 1 119 ? 12.668 -12.343 -22.828 1.00 86.38 119 THR A CA 1
ATOM 915 C C . THR A 1 119 ? 14.058 -12.954 -22.994 1.00 86.38 119 THR A C 1
ATOM 917 O O . THR A 1 119 ? 14.519 -13.100 -24.125 1.00 86.38 119 THR A O 1
ATOM 920 N N . ARG A 1 120 ? 14.713 -13.366 -21.899 1.00 80.31 120 ARG A N 1
ATOM 921 C CA . ARG A 1 120 ? 15.963 -14.142 -21.945 1.00 80.31 120 ARG A CA 1
ATOM 922 C C . ARG A 1 120 ? 15.745 -15.597 -22.363 1.00 80.31 120 ARG A C 1
ATOM 924 O O . ARG A 1 120 ? 16.596 -16.144 -23.048 1.00 80.31 120 ARG A O 1
ATOM 931 N N . ARG A 1 121 ? 14.623 -16.214 -21.977 1.00 69.69 121 ARG A N 1
ATOM 932 C CA . ARG A 1 121 ? 14.308 -17.621 -22.301 1.00 69.69 121 ARG A CA 1
ATOM 933 C C . ARG A 1 121 ? 13.820 -17.816 -23.737 1.00 69.69 121 ARG A C 1
ATOM 935 O O . ARG A 1 121 ? 14.117 -18.838 -24.336 1.00 69.69 121 ARG A O 1
ATOM 942 N N . GLY A 1 122 ? 13.099 -16.840 -24.292 1.00 60.22 122 GLY A N 1
ATOM 943 C CA . GLY A 1 122 ? 12.627 -16.883 -25.684 1.00 60.22 122 GLY A CA 1
ATOM 944 C C . GLY A 1 122 ? 13.703 -16.580 -26.737 1.00 60.22 122 GLY A C 1
ATOM 945 O O . GLY A 1 122 ? 13.449 -16.720 -27.930 1.00 60.22 122 GLY A O 1
ATOM 946 N N . ALA A 1 123 ? 14.900 -16.153 -26.324 1.00 60.03 123 ALA A N 1
ATOM 947 C CA . ALA A 1 123 ? 16.014 -15.873 -27.222 1.00 60.03 123 ALA A CA 1
ATOM 948 C C . ALA A 1 123 ? 16.819 -17.159 -27.484 1.00 60.03 123 ALA A C 1
ATOM 950 O O . ALA A 1 123 ? 17.856 -17.387 -26.872 1.00 60.03 123 ALA A O 1
ATOM 951 N N . GLY A 1 124 ? 16.332 -18.008 -28.389 1.00 52.84 124 GLY A N 1
ATOM 952 C CA . GLY A 1 124 ? 16.956 -19.286 -28.761 1.00 52.84 124 GLY A CA 1
ATOM 953 C C . GLY A 1 124 ? 18.301 -19.212 -29.505 1.00 52.84 124 GLY A C 1
ATOM 954 O O . GLY A 1 124 ? 18.645 -20.167 -30.187 1.00 52.84 124 GLY A O 1
ATOM 955 N N . VAL A 1 125 ? 19.070 -18.121 -29.417 1.00 49.19 125 VAL A N 1
ATOM 956 C CA . VAL A 1 125 ? 20.402 -18.011 -30.042 1.00 49.19 125 VAL A CA 1
ATOM 957 C C . VAL A 1 125 ? 21.321 -17.183 -29.133 1.00 49.19 125 VAL A C 1
ATOM 959 O O . VAL A 1 125 ? 20.958 -16.051 -28.796 1.00 49.19 125 VAL A O 1
ATOM 962 N N . PRO A 1 126 ? 22.508 -17.688 -28.738 1.00 46.59 126 PRO A N 1
ATOM 963 C CA . PRO A 1 126 ? 23.492 -16.922 -27.985 1.00 46.59 126 PRO A CA 1
ATOM 964 C C . PRO A 1 126 ? 24.210 -15.952 -28.930 1.00 46.59 126 PRO A C 1
ATOM 966 O O . PRO A 1 126 ? 25.348 -16.160 -29.335 1.00 46.59 126 PRO A O 1
ATOM 969 N N . GLY A 1 127 ? 23.526 -14.876 -29.305 1.00 45.78 127 GLY A N 1
ATOM 970 C CA . GLY A 1 127 ? 24.178 -13.684 -29.819 1.00 45.78 127 GLY A CA 1
ATOM 971 C C . GLY A 1 127 ? 24.581 -12.832 -28.627 1.00 45.78 127 GLY A C 1
ATOM 972 O O . GLY A 1 127 ? 23.713 -12.323 -27.916 1.00 45.78 127 GLY A O 1
ATOM 973 N N . ILE A 1 128 ? 25.882 -12.670 -28.391 1.00 51.12 128 ILE A N 1
ATOM 974 C CA . ILE A 1 128 ? 26.407 -11.591 -27.548 1.00 51.12 128 ILE A CA 1
ATOM 975 C C . ILE A 1 128 ? 26.101 -10.286 -28.296 1.00 51.12 128 ILE A C 1
ATOM 977 O O . ILE A 1 128 ? 26.955 -9.713 -28.963 1.00 51.12 128 ILE A O 1
ATOM 981 N N . GLU A 1 129 ? 24.842 -9.852 -28.277 1.00 58.22 129 GLU A N 1
ATOM 982 C CA . GLU A 1 129 ? 24.471 -8.556 -28.821 1.00 58.22 129 GLU A CA 1
ATOM 983 C C . GLU A 1 129 ? 25.168 -7.497 -27.976 1.00 58.22 129 GLU A C 1
ATOM 985 O O . GLU A 1 129 ? 25.016 -7.459 -26.748 1.00 58.22 129 GLU A O 1
ATOM 990 N N . ALA A 1 130 ? 25.950 -6.644 -28.637 1.00 59.09 130 ALA A N 1
ATOM 991 C CA . ALA A 1 130 ? 26.568 -5.497 -28.003 1.00 59.09 130 ALA A CA 1
ATOM 992 C C . ALA A 1 130 ? 25.488 -4.724 -27.238 1.00 59.09 130 ALA A C 1
ATOM 994 O O . ALA A 1 130 ? 24.511 -4.233 -27.808 1.00 59.09 130 ALA A O 1
ATOM 995 N N . VAL A 1 131 ? 25.637 -4.662 -25.915 1.00 69.50 131 VAL A N 1
ATOM 996 C CA . VAL A 1 131 ? 24.680 -3.966 -25.060 1.00 69.50 131 VAL A CA 1
ATOM 997 C C . VAL A 1 131 ? 24.804 -2.479 -25.372 1.00 69.50 131 VAL A C 1
ATOM 999 O O . VAL A 1 131 ? 25.751 -1.828 -24.924 1.00 69.50 131 VAL A O 1
ATOM 1002 N N . GLY A 1 132 ? 23.867 -1.956 -26.164 1.00 82.44 132 GLY A N 1
ATOM 1003 C CA . GLY A 1 132 ? 23.812 -0.540 -26.505 1.00 82.44 132 GLY A CA 1
ATOM 1004 C C . GLY A 1 132 ? 23.776 0.333 -25.249 1.00 82.44 132 GLY A C 1
ATOM 1005 O O . GLY A 1 132 ? 23.265 -0.081 -24.203 1.00 82.44 132 GLY A O 1
ATOM 1006 N N . GLY A 1 133 ? 24.305 1.555 -25.352 1.00 90.12 133 GLY A N 1
ATOM 1007 C CA . GLY A 1 133 ? 24.311 2.541 -24.261 1.00 90.12 133 GLY A CA 1
ATOM 1008 C C . GLY A 1 133 ? 22.967 2.673 -23.519 1.00 90.12 133 GLY A C 1
ATOM 1009 O O . GLY A 1 133 ? 22.971 2.587 -22.289 1.00 90.12 133 GLY A O 1
ATOM 1010 N N . PRO A 1 134 ? 21.814 2.758 -24.219 1.00 92.69 134 PRO A N 1
ATOM 1011 C CA . PRO A 1 134 ? 20.500 2.841 -23.576 1.00 92.69 134 PRO A CA 1
ATOM 1012 C C . PRO A 1 134 ? 20.164 1.639 -22.685 1.00 92.69 134 PRO A C 1
ATOM 1014 O O . PRO A 1 134 ? 19.621 1.808 -21.597 1.00 92.69 134 PRO A O 1
ATOM 1017 N N . VAL A 1 135 ? 20.540 0.423 -23.098 1.00 92.19 135 VAL A N 1
ATOM 1018 C CA . VAL A 1 135 ? 20.284 -0.794 -22.312 1.00 92.19 135 VAL A CA 1
ATOM 1019 C C . VAL A 1 135 ? 21.132 -0.816 -21.045 1.00 92.19 135 VAL A C 1
ATOM 1021 O O . VAL A 1 135 ? 20.635 -1.206 -19.988 1.00 92.19 135 VAL A O 1
ATOM 1024 N N . LYS A 1 136 ? 22.398 -0.383 -21.117 1.00 93.44 136 LYS A N 1
ATOM 1025 C CA . LYS A 1 136 ? 23.260 -0.262 -19.928 1.00 93.44 136 LYS A CA 1
ATOM 1026 C C . LYS A 1 136 ? 22.683 0.745 -18.939 1.00 93.44 136 LYS A C 1
ATOM 1028 O O . LYS A 1 136 ? 22.567 0.426 -17.759 1.00 93.44 136 LYS A O 1
ATOM 1033 N N . PHE A 1 137 ? 22.271 1.912 -19.435 1.00 95.88 137 PHE A N 1
ATOM 1034 C CA . PHE A 1 137 ? 21.640 2.944 -18.620 1.00 95.88 137 PHE A CA 1
ATOM 1035 C C . PHE A 1 137 ? 20.359 2.431 -17.954 1.00 95.88 137 PHE A C 1
ATOM 1037 O O . PHE A 1 137 ? 20.219 2.530 -16.739 1.00 95.88 137 PHE A O 1
ATOM 1044 N N . GLY A 1 138 ? 19.467 1.779 -18.703 1.00 95.56 138 GLY A N 1
ATOM 1045 C CA . GLY A 1 138 ? 18.235 1.258 -18.116 1.00 95.56 138 GLY A CA 1
ATOM 1046 C C . GLY A 1 138 ? 18.460 0.141 -17.098 1.00 95.56 138 GLY A C 1
ATOM 1047 O O . GLY A 1 138 ? 17.800 0.112 -16.060 1.00 95.56 138 GLY A O 1
ATOM 1048 N N . ARG A 1 139 ? 19.443 -0.742 -17.326 1.00 95.00 139 ARG A N 1
ATOM 1049 C CA . ARG A 1 139 ? 19.858 -1.737 -16.321 1.00 95.00 139 ARG A CA 1
ATOM 1050 C C . ARG A 1 139 ? 20.396 -1.070 -15.060 1.00 95.00 139 ARG A C 1
ATOM 1052 O O . ARG A 1 139 ? 20.078 -1.527 -13.970 1.00 95.00 139 ARG A O 1
ATOM 1059 N N . PHE A 1 140 ? 21.176 -0.002 -15.200 1.00 96.56 140 PHE A N 1
ATOM 1060 C CA . PHE A 1 140 ? 21.682 0.765 -14.067 1.00 96.56 140 PHE A CA 1
ATOM 1061 C C . PHE A 1 140 ? 20.541 1.404 -13.262 1.00 96.56 140 PHE A C 1
ATOM 1063 O O . PHE A 1 140 ? 20.478 1.206 -12.052 1.00 96.56 140 PHE A O 1
ATOM 1070 N N . CYS A 1 141 ? 19.580 2.061 -13.922 1.00 96.88 141 CYS A N 1
ATOM 1071 C CA . CYS A 1 141 ? 18.383 2.590 -13.262 1.00 96.88 141 CYS A CA 1
ATOM 1072 C C . CYS A 1 141 ? 17.604 1.498 -12.513 1.00 96.88 141 CYS A C 1
ATOM 1074 O O . CYS A 1 141 ? 17.226 1.684 -11.358 1.00 96.88 141 CYS A O 1
ATOM 1076 N N . PHE A 1 142 ? 17.404 0.339 -13.147 1.00 95.94 142 PHE A N 1
ATOM 1077 C CA . PHE A 1 142 ? 16.735 -0.803 -12.526 1.00 95.94 142 PHE A CA 1
ATOM 1078 C C . PHE A 1 142 ? 17.493 -1.338 -11.299 1.00 95.94 142 PHE A C 1
ATOM 1080 O O . PHE A 1 142 ? 16.878 -1.615 -10.272 1.00 95.94 142 PHE A O 1
ATOM 1087 N N . LEU A 1 143 ? 18.823 -1.447 -11.376 1.00 96.50 143 LEU A N 1
ATOM 1088 C CA . LEU A 1 143 ? 19.655 -1.882 -10.251 1.00 96.50 143 LEU A CA 1
ATOM 1089 C C . LEU A 1 143 ? 19.586 -0.907 -9.075 1.00 96.50 143 LEU A C 1
ATOM 1091 O O . LEU A 1 143 ? 19.508 -1.357 -7.936 1.00 96.50 143 LEU A O 1
ATOM 1095 N N . ILE A 1 144 ? 19.557 0.403 -9.336 1.00 96.19 144 ILE A N 1
ATOM 1096 C CA . ILE A 1 144 ? 19.355 1.405 -8.281 1.00 96.19 144 ILE A CA 1
ATOM 1097 C C . ILE A 1 144 ? 17.992 1.206 -7.613 1.00 96.19 144 ILE A C 1
ATOM 1099 O O . ILE A 1 144 ? 17.929 1.147 -6.388 1.00 96.19 144 ILE A O 1
ATOM 1103 N N . LEU A 1 145 ? 16.909 1.054 -8.386 1.00 94.94 145 LEU A N 1
ATOM 1104 C CA . LEU A 1 145 ? 15.578 0.802 -7.816 1.00 94.94 145 LEU A CA 1
ATOM 1105 C C . LEU A 1 145 ? 15.567 -0.454 -6.940 1.00 94.94 145 LEU A C 1
ATOM 1107 O O . LEU A 1 145 ? 15.002 -0.437 -5.848 1.00 94.94 145 LEU A O 1
ATOM 1111 N N . LEU A 1 146 ? 16.220 -1.526 -7.394 1.00 94.69 146 LEU A N 1
ATOM 1112 C CA . LEU A 1 146 ? 16.335 -2.766 -6.634 1.00 94.69 146 LEU A CA 1
ATOM 1113 C C . LEU A 1 146 ? 17.143 -2.570 -5.342 1.00 94.69 146 LEU A C 1
ATOM 1115 O O . LEU A 1 146 ? 16.726 -3.043 -4.289 1.00 94.69 146 LEU A O 1
ATOM 1119 N N . ALA A 1 147 ? 18.257 -1.837 -5.397 1.00 94.81 147 ALA A N 1
ATOM 1120 C CA . ALA A 1 147 ? 19.060 -1.519 -4.220 1.00 94.81 147 ALA A CA 1
ATOM 1121 C C . ALA A 1 147 ? 18.259 -0.710 -3.188 1.00 94.81 147 ALA A C 1
ATOM 1123 O O . ALA A 1 147 ? 18.290 -1.035 -2.002 1.00 94.81 147 ALA A O 1
ATOM 1124 N N . LEU A 1 148 ? 17.469 0.274 -3.633 1.00 92.44 148 LEU A N 1
ATOM 1125 C CA . LEU A 1 148 ? 16.568 1.029 -2.756 1.00 92.44 148 LEU A CA 1
ATOM 1126 C C . LEU A 1 148 ? 15.536 0.119 -2.071 1.00 92.44 148 LEU A C 1
ATOM 1128 O O . LEU A 1 148 ? 15.244 0.316 -0.893 1.00 92.44 148 LEU A O 1
ATOM 1132 N N . GLN A 1 149 ? 15.027 -0.913 -2.759 1.00 91.75 149 GLN A N 1
ATOM 1133 C CA . GLN A 1 149 ? 14.129 -1.896 -2.135 1.00 91.75 149 GLN A CA 1
ATOM 1134 C C . GLN A 1 149 ? 14.816 -2.743 -1.074 1.00 91.75 149 GLN A C 1
ATOM 1136 O O . GLN A 1 149 ? 14.213 -3.020 -0.041 1.00 91.75 149 GLN A O 1
ATOM 1141 N N . VAL A 1 150 ? 16.065 -3.146 -1.311 1.00 91.81 150 VAL A N 1
ATOM 1142 C CA . VAL A 1 150 ? 16.842 -3.898 -0.321 1.00 91.81 150 VAL A CA 1
ATOM 1143 C C . VAL A 1 150 ? 17.064 -3.044 0.926 1.00 91.81 150 VAL A C 1
ATOM 1145 O O . VAL A 1 150 ? 16.795 -3.512 2.028 1.00 91.81 150 VAL A O 1
ATOM 1148 N N . VAL A 1 151 ? 17.465 -1.780 0.760 1.00 91.06 151 VAL A N 1
ATOM 1149 C CA . VAL A 1 151 ? 17.644 -0.841 1.880 1.00 91.06 151 VAL A CA 1
ATOM 1150 C C . VAL A 1 151 ? 16.333 -0.636 2.642 1.00 91.06 151 VAL A C 1
ATOM 1152 O O . VAL A 1 151 ? 16.307 -0.827 3.854 1.00 91.06 151 VAL A O 1
ATOM 1155 N N . SER A 1 152 ? 15.229 -0.343 1.946 1.00 87.06 152 SER A N 1
ATOM 1156 C CA . SER A 1 152 ? 13.909 -0.176 2.577 1.00 87.06 152 SER A CA 1
ATOM 1157 C C . SER A 1 152 ? 13.445 -1.450 3.299 1.00 87.06 152 SER A C 1
ATOM 1159 O O . SER A 1 152 ? 12.865 -1.389 4.384 1.00 87.06 152 SER A O 1
ATOM 1161 N N . GLY A 1 153 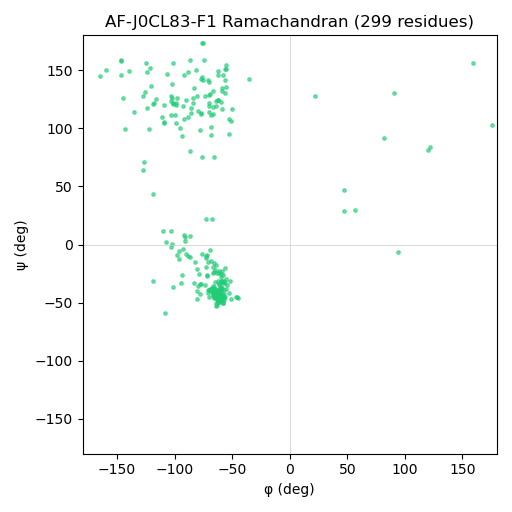? 13.733 -2.624 2.732 1.00 85.25 153 GLY A N 1
ATOM 1162 C CA . GLY A 1 153 ? 13.463 -3.915 3.358 1.00 85.25 153 GLY A CA 1
ATOM 1163 C C . GLY A 1 153 ? 14.255 -4.113 4.650 1.00 85.25 153 GLY A C 1
ATOM 1164 O O . GLY A 1 153 ? 13.675 -4.498 5.662 1.00 85.25 153 GLY A O 1
ATOM 1165 N N . ILE A 1 154 ? 15.553 -3.794 4.640 1.00 87.31 154 ILE A N 1
ATOM 1166 C CA . ILE A 1 154 ? 16.419 -3.865 5.825 1.00 87.31 154 ILE A CA 1
ATOM 1167 C C . ILE A 1 154 ? 15.935 -2.899 6.909 1.00 87.31 154 ILE A C 1
ATOM 1169 O O . ILE A 1 154 ? 15.812 -3.312 8.058 1.00 87.31 154 ILE A O 1
ATOM 1173 N N . GLU A 1 155 ? 15.607 -1.650 6.563 1.00 84.88 155 GLU A N 1
ATOM 1174 C CA . GLU A 1 155 ? 15.053 -0.676 7.514 1.00 84.88 155 GLU A CA 1
ATOM 1175 C C . GLU A 1 155 ? 13.772 -1.212 8.174 1.00 84.88 155 GLU A C 1
ATOM 1177 O O . GLU A 1 155 ? 13.636 -1.155 9.395 1.00 84.88 155 GLU A O 1
ATOM 1182 N N . ARG A 1 156 ? 12.855 -1.806 7.398 1.00 80.00 156 ARG A N 1
ATOM 1183 C CA . ARG A 1 156 ? 11.608 -2.392 7.927 1.00 80.00 156 ARG A CA 1
ATOM 1184 C C . ARG A 1 156 ? 11.851 -3.593 8.835 1.00 80.00 156 ARG A C 1
ATOM 1186 O O . ARG A 1 156 ? 11.174 -3.725 9.851 1.00 80.00 156 ARG A O 1
ATOM 1193 N N . VAL A 1 157 ? 12.794 -4.462 8.479 1.00 83.75 157 VAL A N 1
ATOM 1194 C CA . VAL A 1 157 ? 13.198 -5.594 9.324 1.00 83.75 157 VAL A CA 1
ATOM 1195 C C . VAL A 1 157 ? 13.814 -5.073 10.621 1.00 83.75 157 VAL A C 1
ATOM 1197 O O . VAL A 1 157 ? 13.419 -5.505 11.698 1.00 83.75 157 VAL A O 1
ATOM 1200 N N . ASN A 1 158 ? 14.709 -4.090 10.541 1.00 83.69 158 ASN A N 1
ATOM 1201 C CA . ASN A 1 158 ? 15.331 -3.484 11.713 1.00 83.69 158 ASN A CA 1
ATOM 1202 C C . ASN A 1 158 ? 14.281 -2.853 12.644 1.00 83.69 158 ASN A C 1
ATOM 1204 O O . ASN A 1 158 ? 14.268 -3.125 13.839 1.00 83.69 158 ASN A O 1
ATOM 1208 N N . LEU A 1 159 ? 13.324 -2.099 12.097 1.00 76.81 159 LEU A N 1
ATOM 1209 C CA . LEU A 1 159 ? 12.208 -1.543 12.870 1.00 76.81 159 LEU A CA 1
ATOM 1210 C C . LEU A 1 159 ? 11.341 -2.628 13.529 1.00 76.81 159 LEU A C 1
ATOM 1212 O O . LEU A 1 159 ? 10.889 -2.451 14.657 1.00 76.81 159 LEU A O 1
ATOM 1216 N N . ALA A 1 160 ? 11.116 -3.755 12.854 1.00 74.00 160 ALA A N 1
ATOM 1217 C CA . ALA A 1 160 ? 10.323 -4.849 13.405 1.00 74.00 160 ALA A CA 1
ATOM 1218 C C . ALA A 1 160 ? 11.036 -5.595 14.545 1.00 74.00 160 ALA A C 1
ATOM 1220 O O . ALA A 1 160 ? 10.385 -5.987 15.510 1.00 74.00 160 ALA A O 1
ATOM 1221 N N . PHE A 1 161 ? 12.351 -5.807 14.436 1.00 77.06 161 PHE A N 1
ATOM 1222 C CA . PHE A 1 161 ? 13.108 -6.615 15.399 1.00 77.06 161 PHE A CA 1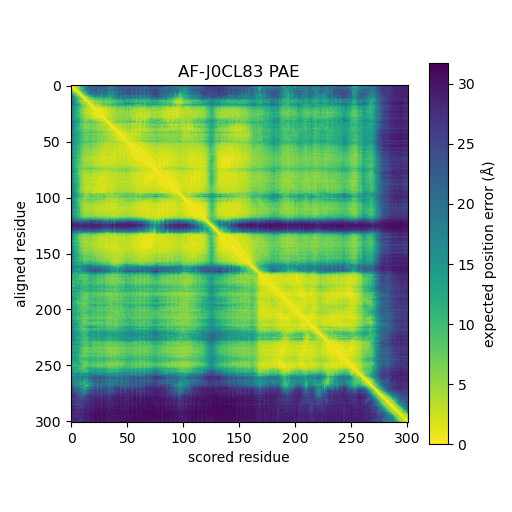
ATOM 1223 C C . PHE A 1 161 ? 13.778 -5.804 16.511 1.00 77.06 161 PHE A C 1
ATOM 1225 O O . PHE A 1 161 ? 13.893 -6.306 17.621 1.00 77.06 161 PHE A O 1
ATOM 1232 N N . VAL A 1 162 ? 14.223 -4.577 16.233 1.00 71.81 162 VAL A N 1
ATOM 1233 C CA . VAL A 1 162 ? 14.990 -3.754 17.185 1.00 71.81 162 VAL A CA 1
ATOM 1234 C C . VAL A 1 162 ? 14.122 -2.696 17.854 1.00 71.81 162 VAL A C 1
ATOM 1236 O O . VAL A 1 162 ? 14.300 -2.429 19.036 1.00 71.81 162 VAL A O 1
ATOM 1239 N N . ALA A 1 163 ? 13.160 -2.110 17.135 1.00 62.84 163 ALA A N 1
ATOM 1240 C CA . ALA A 1 163 ? 12.262 -1.100 17.704 1.00 62.84 163 ALA A CA 1
ATOM 1241 C C . ALA A 1 163 ? 10.967 -1.693 18.300 1.00 62.84 163 ALA A C 1
ATOM 1243 O O . ALA A 1 163 ? 10.071 -0.933 18.663 1.00 62.84 163 ALA A O 1
ATOM 1244 N N . GLU A 1 164 ? 10.854 -3.029 18.366 1.00 60.28 164 GLU A N 1
ATOM 1245 C CA . GLU A 1 164 ? 9.702 -3.785 18.893 1.00 60.28 164 GLU A CA 1
ATOM 1246 C C . GLU A 1 164 ? 8.336 -3.297 18.377 1.00 60.28 164 GLU A C 1
ATOM 1248 O O . GLU A 1 164 ? 7.310 -3.429 19.048 1.00 60.28 164 GLU A O 1
ATOM 1253 N N . ILE A 1 165 ? 8.287 -2.723 17.170 1.00 58.44 165 ILE A N 1
ATOM 1254 C CA . ILE A 1 165 ? 7.020 -2.300 16.580 1.00 58.44 165 ILE A CA 1
ATOM 1255 C C . ILE A 1 165 ? 6.256 -3.581 16.215 1.00 58.44 165 ILE A C 1
ATOM 1257 O O . ILE A 1 165 ? 6.688 -4.316 15.323 1.00 58.44 165 ILE A O 1
ATOM 1261 N N . PRO A 1 166 ? 5.116 -3.881 16.861 1.00 58.44 166 PRO A N 1
ATOM 1262 C CA . PRO A 1 166 ? 4.409 -5.133 16.667 1.00 58.44 166 PRO A CA 1
ATOM 1263 C C . PRO A 1 166 ? 3.934 -5.259 15.230 1.00 58.44 166 PRO A C 1
ATOM 1265 O O . PRO A 1 166 ? 3.188 -4.422 14.716 1.00 58.44 166 PRO A O 1
ATOM 1268 N N . LEU A 1 167 ? 4.341 -6.359 14.604 1.00 62.44 167 LEU A N 1
ATOM 1269 C CA . LEU A 1 167 ? 3.977 -6.723 13.236 1.00 62.44 167 LEU A CA 1
ATOM 1270 C C . LEU A 1 167 ? 2.459 -6.917 13.065 1.00 62.44 167 LEU A C 1
ATOM 1272 O O . LEU A 1 167 ? 1.939 -6.771 11.960 1.00 62.44 167 LEU A O 1
ATOM 1276 N N . SER A 1 168 ? 1.739 -7.235 14.149 1.00 68.56 168 SER A N 1
ATOM 1277 C CA . SER A 1 168 ? 0.279 -7.356 14.164 1.00 68.56 168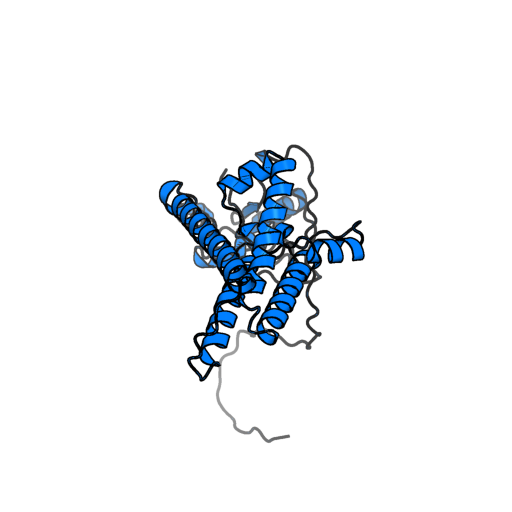 SER A CA 1
ATOM 1278 C C . SER A 1 168 ? -0.296 -6.829 15.477 1.00 68.56 168 SER A C 1
ATOM 1280 O O . SER A 1 168 ? -0.346 -7.536 16.476 1.00 68.56 168 SER A O 1
ATOM 1282 N N . ARG A 1 169 ? -0.793 -5.591 15.469 1.00 76.06 169 ARG A N 1
ATOM 1283 C CA . ARG A 1 169 ? -1.452 -4.983 16.639 1.00 76.06 169 ARG A CA 1
ATOM 1284 C C . ARG A 1 169 ? -2.734 -5.718 17.058 1.00 76.06 169 ARG A C 1
ATOM 1286 O O . ARG A 1 169 ? -3.106 -5.682 18.226 1.00 76.06 169 ARG A O 1
ATOM 1293 N N . SER A 1 170 ? -3.378 -6.439 16.137 1.00 83.75 170 SER A N 1
ATOM 1294 C CA . SER A 1 170 ? -4.498 -7.339 16.451 1.00 83.75 170 SER A CA 1
ATOM 1295 C C . SER A 1 170 ? -4.066 -8.513 17.335 1.00 83.75 170 SER A C 1
ATOM 1297 O O . SER A 1 170 ? -4.848 -8.946 18.177 1.00 83.75 170 SER A O 1
ATOM 1299 N N . LYS A 1 171 ? -2.818 -8.992 17.198 1.00 85.25 171 LYS A N 1
ATOM 1300 C CA . LYS A 1 171 ? -2.245 -10.012 18.087 1.00 85.25 171 LYS A CA 1
ATOM 1301 C C . LYS A 1 171 ? -2.082 -9.473 19.505 1.00 85.25 171 LYS A C 1
ATOM 1303 O O . LYS A 1 171 ? -2.475 -10.151 20.448 1.00 85.25 171 LYS A O 1
ATOM 1308 N N . ASP A 1 172 ? -1.553 -8.258 19.651 1.00 86.44 172 ASP A N 1
ATOM 1309 C CA . ASP A 1 172 ? -1.372 -7.624 20.966 1.00 86.44 172 ASP A CA 1
ATOM 1310 C C . ASP A 1 172 ? -2.713 -7.385 21.658 1.00 86.44 172 ASP A C 1
ATOM 1312 O O . ASP A 1 172 ? -2.867 -7.670 22.843 1.00 86.44 172 ASP A O 1
ATOM 1316 N N . LEU A 1 173 ? -3.706 -6.898 20.907 1.00 88.31 173 LEU A N 1
ATOM 1317 C CA . LEU A 1 173 ? -5.065 -6.744 21.411 1.00 88.31 173 LEU A CA 1
ATOM 1318 C C . LEU A 1 173 ? -5.660 -8.099 21.815 1.00 88.31 173 LEU A C 1
ATOM 1320 O O . LEU A 1 173 ? -6.292 -8.201 22.864 1.00 88.31 173 LEU A O 1
ATOM 1324 N N . GLY A 1 174 ? -5.420 -9.145 21.024 1.00 90.69 174 GLY A N 1
ATOM 1325 C CA . GLY A 1 174 ? -5.826 -10.500 21.375 1.00 90.69 174 GLY A CA 1
ATOM 1326 C C . GLY A 1 174 ? -5.195 -10.974 22.686 1.00 90.69 174 GLY A C 1
ATOM 1327 O O . GLY A 1 174 ? -5.907 -11.438 23.571 1.00 90.69 174 GLY A O 1
ATOM 1328 N N . ALA A 1 175 ? -3.886 -10.776 22.859 1.00 91.44 175 ALA A N 1
ATOM 1329 C CA . ALA A 1 175 ? -3.181 -11.098 24.100 1.00 91.44 175 ALA A CA 1
ATOM 1330 C C . ALA A 1 175 ? -3.709 -10.284 25.297 1.00 91.44 175 ALA A C 1
ATOM 1332 O O . ALA A 1 175 ? -3.909 -10.829 26.381 1.00 91.44 175 ALA A O 1
ATOM 1333 N N . PHE A 1 176 ? -4.006 -8.997 25.096 1.00 91.25 176 PHE A N 1
ATOM 1334 C CA . PHE A 1 176 ? -4.613 -8.140 26.113 1.00 91.25 176 PHE A CA 1
ATOM 1335 C C . PHE A 1 176 ? -5.984 -8.659 26.561 1.00 91.25 176 PHE A C 1
ATOM 1337 O O . PHE A 1 176 ? -6.233 -8.761 27.761 1.00 91.25 176 PHE A O 1
ATOM 1344 N N . ILE A 1 177 ? -6.853 -9.034 25.620 1.00 93.62 177 ILE A N 1
ATOM 1345 C CA . ILE A 1 177 ? -8.174 -9.598 25.927 1.00 93.62 177 ILE A CA 1
ATOM 1346 C C . ILE A 1 177 ? -8.026 -10.938 26.655 1.00 93.62 177 ILE A C 1
ATOM 1348 O O . ILE A 1 177 ? -8.674 -11.153 27.672 1.00 93.62 177 ILE A O 1
ATOM 1352 N N . GLN A 1 178 ? -7.129 -11.814 26.195 1.00 93.81 178 GLN A N 1
ATOM 1353 C CA . GLN A 1 178 ? -6.873 -13.105 26.846 1.00 93.81 178 GLN A CA 1
ATOM 1354 C C . GLN A 1 178 ? -6.335 -12.958 28.277 1.00 93.81 178 GLN A C 1
ATOM 1356 O O . GLN A 1 178 ? -6.635 -13.791 29.129 1.00 93.81 178 GLN A O 1
ATOM 1361 N N . SER A 1 179 ? -5.576 -11.895 28.562 1.00 94.81 179 SER A N 1
ATOM 1362 C CA . SER A 1 179 ? -5.070 -11.601 29.910 1.00 94.81 179 SER A CA 1
ATOM 1363 C C . SER A 1 179 ? -6.150 -11.115 30.889 1.00 94.81 179 SER A C 1
ATOM 1365 O O . SER A 1 179 ? -5.883 -10.990 32.084 1.00 94.81 179 SER A O 1
ATOM 1367 N N . ARG A 1 180 ? -7.365 -10.834 30.398 1.00 95.38 180 ARG A N 1
ATOM 1368 C CA . ARG A 1 180 ? -8.464 -10.227 31.154 1.00 95.38 180 ARG A CA 1
ATOM 1369 C C . ARG A 1 180 ? -9.709 -11.114 31.142 1.00 95.38 180 ARG A C 1
ATOM 1371 O O . ARG A 1 180 ? -10.475 -11.082 30.178 1.00 95.38 180 ARG A O 1
ATOM 1378 N N . PRO A 1 181 ? -9.955 -11.887 32.217 1.00 93.69 181 PRO A N 1
ATOM 1379 C CA . PRO A 1 181 ? -11.131 -12.750 32.310 1.00 93.69 181 PRO A CA 1
ATOM 1380 C C . PRO A 1 181 ? -12.459 -11.997 32.154 1.00 93.69 181 PRO A C 1
ATOM 1382 O O . PRO A 1 181 ? -13.405 -12.547 31.600 1.00 93.69 181 PRO A O 1
ATOM 1385 N N . ASP A 1 182 ? -12.512 -10.733 32.581 1.00 95.44 182 ASP A N 1
ATOM 1386 C CA . ASP A 1 182 ? -13.667 -9.840 32.440 1.00 95.44 182 ASP A CA 1
ATOM 1387 C C . ASP A 1 182 ? -14.006 -9.503 30.979 1.00 95.44 182 ASP A C 1
ATOM 1389 O O . ASP A 1 182 ? -15.146 -9.154 30.681 1.00 95.44 182 ASP A O 1
ATOM 1393 N N . LEU A 1 183 ? -13.051 -9.642 30.053 1.00 95.12 183 LEU A N 1
ATOM 1394 C CA . LEU A 1 183 ? -13.233 -9.349 28.628 1.00 95.12 183 LEU A CA 1
ATOM 1395 C C . LEU A 1 183 ? -13.414 -10.596 27.759 1.00 95.12 183 LEU A C 1
ATOM 1397 O O . LEU A 1 183 ? -13.577 -10.467 26.545 1.00 95.12 183 LEU A O 1
ATOM 1401 N N . LYS A 1 184 ? -13.409 -11.796 28.346 1.00 93.44 184 LYS A N 1
ATOM 1402 C CA . LYS A 1 184 ? -13.455 -13.063 27.602 1.00 93.44 184 LYS A CA 1
ATOM 1403 C C . LYS A 1 184 ? -14.658 -13.165 26.656 1.00 93.44 184 LYS A C 1
ATOM 1405 O O . LYS A 1 184 ? -14.510 -13.636 25.533 1.00 93.44 184 LYS A O 1
ATOM 1410 N N . ASP A 1 185 ? -15.812 -12.664 27.093 1.00 95.25 185 ASP A N 1
ATOM 1411 C CA . ASP A 1 185 ? -17.075 -12.707 26.344 1.00 95.25 185 ASP A CA 1
ATOM 1412 C C . ASP A 1 185 ? -17.521 -11.323 25.839 1.00 95.25 185 ASP A C 1
ATOM 1414 O O . ASP A 1 185 ? -18.654 -11.147 25.379 1.00 95.25 185 ASP A O 1
ATOM 1418 N N . ALA A 1 186 ? -16.631 -10.327 25.915 1.00 96.88 186 ALA A N 1
ATOM 1419 C CA . ALA A 1 186 ? -16.927 -8.968 25.488 1.00 96.88 186 ALA A CA 1
ATOM 1420 C C . ALA A 1 186 ? -17.249 -8.902 23.989 1.00 96.88 186 ALA A C 1
ATOM 1422 O O . ALA A 1 186 ? -16.655 -9.617 23.173 1.00 96.88 186 ALA A O 1
ATOM 1423 N N . ILE A 1 187 ? -18.156 -7.998 23.624 1.00 97.31 187 ILE A N 1
ATOM 1424 C CA . ILE A 1 187 ? -18.443 -7.672 22.225 1.00 97.31 187 ILE A CA 1
ATOM 1425 C C . ILE A 1 187 ? -17.419 -6.646 21.759 1.00 97.31 187 ILE A C 1
ATOM 1427 O O . ILE A 1 187 ? -17.263 -5.596 22.377 1.00 97.31 187 ILE A O 1
ATOM 1431 N N . ILE A 1 188 ? -16.735 -6.934 20.658 1.00 96.06 188 ILE A N 1
ATOM 1432 C CA . ILE A 1 188 ? -15.748 -6.030 20.073 1.00 96.06 188 ILE A CA 1
ATOM 1433 C C . ILE A 1 188 ? -16.380 -5.329 18.878 1.00 96.06 188 ILE A C 1
ATOM 1435 O O . ILE A 1 188 ? -16.796 -5.972 17.918 1.00 96.06 188 ILE A O 1
ATOM 1439 N N . MET A 1 189 ? -16.433 -4.007 18.916 1.00 95.12 189 MET A N 1
ATOM 1440 C CA . MET A 1 189 ? -16.880 -3.176 17.802 1.00 95.12 189 MET A CA 1
ATOM 1441 C C . MET A 1 189 ? -15.779 -2.208 17.405 1.00 95.12 189 MET A C 1
ATOM 1443 O O . MET A 1 189 ? -14.954 -1.836 18.241 1.00 95.12 189 MET A O 1
ATOM 1447 N N . ALA A 1 190 ? -15.746 -1.799 16.140 1.00 91.62 190 ALA A N 1
ATOM 1448 C CA . ALA A 1 190 ? -14.684 -0.930 15.666 1.00 91.62 190 ALA A CA 1
ATOM 1449 C C . ALA A 1 190 ? -15.119 0.052 14.593 1.00 91.62 190 ALA A C 1
ATOM 1451 O O . ALA A 1 190 ? -15.932 -0.289 13.744 1.00 91.62 190 ALA A O 1
ATOM 1452 N N . ASP A 1 191 ? -14.516 1.240 14.610 1.00 87.31 191 ASP A N 1
ATOM 1453 C CA . ASP A 1 191 ? -14.598 2.192 13.509 1.00 87.31 191 ASP A CA 1
ATOM 1454 C C . ASP A 1 191 ? -13.188 2.576 13.016 1.00 87.31 191 ASP A C 1
ATOM 1456 O O . ASP A 1 191 ? -12.383 3.149 13.770 1.00 87.31 191 ASP A O 1
ATOM 1460 N N . PRO A 1 192 ? -12.856 2.271 11.753 1.00 85.56 192 PRO A N 1
ATOM 1461 C CA . PRO A 1 192 ? -13.666 1.549 10.764 1.00 85.56 192 PRO A CA 1
ATOM 1462 C C . PRO A 1 192 ? -13.766 0.036 11.022 1.00 85.56 192 PRO A C 1
ATOM 1464 O O . PRO A 1 192 ? -12.908 -0.567 11.668 1.00 85.56 192 PRO A O 1
ATOM 1467 N N . ASP A 1 193 ? -14.800 -0.591 10.451 1.00 87.25 193 ASP A N 1
ATOM 1468 C CA . ASP A 1 193 ? -15.150 -2.005 10.675 1.00 87.25 193 ASP A CA 1
ATOM 1469 C C . ASP A 1 193 ? -14.016 -2.986 10.324 1.00 87.25 193 ASP A C 1
ATOM 1471 O O . ASP A 1 193 ? -13.917 -4.065 10.903 1.00 87.25 193 ASP A O 1
ATOM 1475 N N . TYR A 1 194 ? -13.112 -2.628 9.410 1.00 84.81 194 TYR A N 1
ATOM 1476 C CA . TYR A 1 194 ? -12.021 -3.522 9.009 1.00 84.81 194 TYR A CA 1
ATOM 1477 C C . TYR A 1 194 ? -10.979 -3.765 10.111 1.00 84.81 194 TYR A C 1
ATOM 1479 O O . TYR A 1 194 ? -10.184 -4.699 10.021 1.00 84.81 194 TYR A O 1
ATOM 1487 N N . LEU A 1 195 ? -10.981 -2.956 11.175 1.00 85.88 195 LEU A N 1
ATOM 1488 C CA . LEU A 1 195 ? -10.106 -3.134 12.335 1.00 85.88 195 LEU A CA 1
ATOM 1489 C C . LEU A 1 195 ? -10.305 -4.484 13.037 1.00 85.88 195 LEU A C 1
ATOM 1491 O O . LEU A 1 195 ? -9.371 -4.996 13.657 1.00 85.88 195 LEU A O 1
ATOM 1495 N N . VAL A 1 196 ? -11.510 -5.059 12.954 1.00 89.56 196 VAL A N 1
ATOM 1496 C CA . VAL A 1 196 ? -11.823 -6.343 13.593 1.00 89.56 196 VAL A CA 1
ATOM 1497 C C . VAL A 1 196 ? -11.559 -7.552 12.697 1.00 89.56 196 VAL A C 1
ATOM 1499 O O . VAL A 1 196 ? -11.587 -8.667 13.203 1.00 89.56 196 VAL A O 1
ATOM 1502 N N . GLU A 1 197 ? -11.248 -7.382 11.407 1.00 86.56 197 GLU A N 1
ATOM 1503 C CA . GLU A 1 197 ? -11.129 -8.510 10.461 1.00 86.56 197 GLU A CA 1
ATOM 1504 C C . GLU A 1 197 ? -10.032 -9.510 10.836 1.00 86.56 197 GLU A C 1
ATOM 1506 O O . GLU A 1 197 ? -10.176 -10.712 10.619 1.00 86.56 197 GLU A O 1
ATOM 1511 N N . ALA A 1 198 ? -8.934 -9.029 11.421 1.00 88.06 198 ALA A N 1
ATOM 1512 C CA . ALA A 1 198 ? -7.823 -9.882 11.832 1.00 88.06 198 ALA A CA 1
ATOM 1513 C C . ALA A 1 198 ? -7.978 -10.452 13.255 1.00 88.06 198 ALA A C 1
ATOM 1515 O O . ALA A 1 198 ? -7.192 -11.310 13.654 1.00 88.06 198 ALA A O 1
ATOM 1516 N N . LEU A 1 199 ? -8.958 -9.996 14.044 1.00 89.81 199 LEU A N 1
ATOM 1517 C CA . LEU A 1 199 ? -9.137 -10.450 15.430 1.00 89.81 199 LEU A CA 1
ATOM 1518 C C . LEU A 1 199 ? -9.573 -11.910 15.598 1.00 89.81 199 LEU A C 1
ATOM 1520 O O . LEU A 1 199 ? -9.054 -12.539 16.522 1.00 89.81 199 LEU A O 1
ATOM 1524 N N . PRO A 1 200 ? -10.442 -12.483 14.742 1.00 91.25 200 PRO A N 1
ATOM 1525 C CA . PRO A 1 200 ? -10.855 -13.882 14.854 1.00 91.25 200 PRO A CA 1
ATOM 1526 C C . PRO A 1 200 ? -9.700 -14.891 14.837 1.00 91.25 200 PRO A C 1
ATOM 1528 O O . PRO A 1 200 ? -9.868 -16.018 15.290 1.00 91.25 200 PRO A O 1
ATOM 1531 N N . TYR A 1 201 ? -8.522 -14.505 14.331 1.00 90.19 201 TYR A N 1
ATOM 1532 C CA . TYR A 1 201 ? -7.320 -15.341 14.377 1.00 90.19 201 TYR A CA 1
ATOM 1533 C C . TYR A 1 201 ? -6.696 -15.446 15.777 1.00 90.19 201 TYR A C 1
ATOM 1535 O O . TYR A 1 201 ? -5.912 -16.359 16.021 1.00 90.19 201 TYR A O 1
ATOM 1543 N N . TYR A 1 202 ? -7.013 -14.518 16.683 1.00 92.12 202 TYR A N 1
ATOM 1544 C CA . TYR A 1 202 ? -6.387 -14.407 18.003 1.00 92.12 202 TYR A CA 1
ATOM 1545 C C . TYR A 1 202 ? -7.377 -14.572 19.159 1.00 92.12 202 TYR A C 1
ATOM 1547 O O . TYR A 1 202 ? -6.992 -15.063 20.217 1.00 92.12 202 TYR A O 1
ATOM 1555 N N . VAL A 1 203 ? -8.637 -14.170 18.988 1.00 94.50 203 VAL A N 1
ATOM 1556 C CA . VAL A 1 203 ? -9.673 -14.257 20.027 1.00 94.50 203 VAL A CA 1
ATOM 1557 C C . VAL A 1 203 ? -11.011 -14.697 19.447 1.00 94.50 203 VAL A C 1
ATOM 1559 O O . VAL A 1 203 ? -11.337 -14.390 18.305 1.00 94.50 203 VAL A O 1
ATOM 1562 N N . SER A 1 204 ? -11.806 -15.399 20.256 1.00 95.31 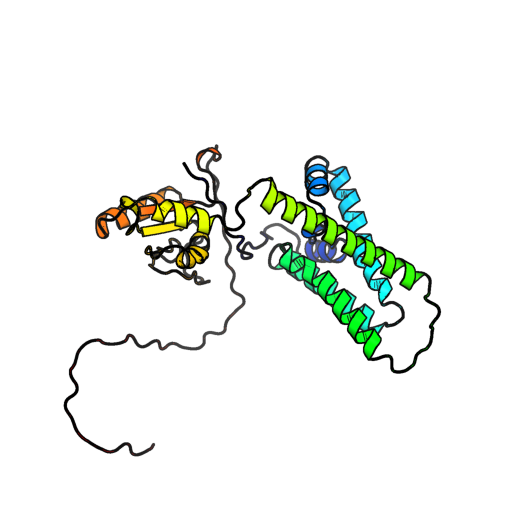204 SER A N 1
ATOM 1563 C CA . SER A 1 204 ? -13.133 -15.908 19.882 1.00 95.31 204 SER A CA 1
ATOM 1564 C C . SER A 1 204 ? -14.282 -14.949 20.222 1.00 95.31 204 SER A C 1
ATOM 1566 O O . SER A 1 204 ? -15.447 -15.335 20.134 1.00 95.31 204 SER A O 1
ATOM 1568 N N . ASN A 1 205 ? -13.973 -13.723 20.653 1.00 96.00 205 ASN A N 1
ATOM 1569 C CA . ASN A 1 205 ? -14.963 -12.709 21.001 1.00 96.00 205 ASN A CA 1
ATOM 1570 C C . ASN A 1 205 ? -15.894 -12.393 19.824 1.00 96.00 205 ASN A C 1
ATOM 1572 O O . ASN A 1 205 ? -15.484 -12.365 18.661 1.00 96.00 205 ASN A O 1
ATOM 1576 N N . ARG A 1 206 ? -17.157 -12.092 20.137 1.00 96.06 206 ARG A N 1
ATOM 1577 C CA . ARG A 1 206 ? -18.138 -11.672 19.131 1.00 96.06 206 ARG A CA 1
ATOM 1578 C C . ARG A 1 206 ? -17.768 -10.287 18.613 1.00 96.06 206 ARG A C 1
ATOM 1580 O O . ARG A 1 206 ? -17.576 -9.364 19.401 1.00 96.06 206 ARG A O 1
ATOM 1587 N N . THR A 1 207 ? -17.718 -10.132 17.297 1.00 95.81 207 THR A N 1
ATOM 1588 C CA . THR A 1 207 ? -17.458 -8.846 16.649 1.00 95.81 207 THR A CA 1
ATOM 1589 C C . THR A 1 207 ? -18.748 -8.236 16.111 1.00 95.81 207 THR A C 1
ATOM 1591 O O . THR A 1 207 ? -19.587 -8.941 15.542 1.00 95.81 207 THR A O 1
ATOM 1594 N N . TYR A 1 208 ? -18.908 -6.928 16.286 1.00 95.25 208 TYR A N 1
ATOM 1595 C CA . TYR A 1 208 ? -20.038 -6.157 15.781 1.00 95.25 208 TYR A CA 1
ATOM 1596 C C . TYR A 1 208 ? -19.549 -5.098 14.790 1.00 95.25 208 TYR A C 1
ATOM 1598 O O . TYR A 1 208 ? -18.719 -4.255 15.126 1.00 95.25 208 TYR A O 1
ATOM 1606 N N . LEU A 1 209 ? -20.072 -5.162 13.567 1.00 93.62 209 LEU A N 1
ATOM 1607 C CA . LEU A 1 209 ? -19.755 -4.256 12.468 1.00 93.62 209 LEU A CA 1
ATOM 1608 C C . LEU A 1 209 ? -20.702 -3.061 12.553 1.00 93.62 209 LEU A C 1
ATOM 1610 O O . LEU A 1 209 ? -21.909 -3.201 12.338 1.00 93.62 209 LEU A O 1
ATOM 1614 N N . LEU A 1 210 ? -20.164 -1.899 12.912 1.00 92.12 210 LEU A N 1
ATOM 1615 C CA . LEU A 1 210 ? -20.928 -0.686 13.176 1.00 92.12 210 LEU A CA 1
ATOM 1616 C C . LEU A 1 210 ? -21.640 -0.176 11.934 1.00 92.12 210 LEU A C 1
ATOM 1618 O O . LEU A 1 210 ? -22.785 0.263 12.022 1.00 92.12 210 LEU A O 1
ATOM 1622 N N . ARG A 1 211 ? -20.982 -0.230 10.774 1.00 88.88 211 ARG A N 1
ATOM 1623 C CA . ARG A 1 211 ? -21.516 0.373 9.547 1.00 88.88 211 ARG A CA 1
ATOM 1624 C C . ARG A 1 211 ? -22.589 -0.493 8.906 1.00 88.88 211 ARG A C 1
ATOM 1626 O O . ARG A 1 211 ? -23.446 0.039 8.204 1.00 88.88 211 ARG A O 1
ATOM 1633 N N . GLU A 1 212 ? -22.551 -1.799 9.154 1.00 89.19 212 GLU A N 1
ATOM 1634 C CA . GLU A 1 212 ? -23.568 -2.768 8.726 1.00 89.19 212 GLU A CA 1
ATOM 1635 C C . GLU A 1 212 ? -24.619 -3.074 9.809 1.00 89.19 212 GLU A C 1
ATOM 1637 O O . GLU A 1 212 ? -25.563 -3.813 9.538 1.00 89.19 212 GLU A O 1
ATOM 1642 N N . GLU A 1 213 ? -24.441 -2.544 11.022 1.00 92.44 213 GLU A N 1
ATOM 1643 C CA . GLU A 1 213 ? -25.279 -2.790 12.202 1.00 92.44 213 GLU A CA 1
ATOM 1644 C C . GLU A 1 213 ? -25.579 -4.281 12.445 1.00 92.44 213 GLU A C 1
ATOM 1646 O O . GLU A 1 213 ? -26.720 -4.686 12.675 1.00 92.44 213 GLU A O 1
ATOM 1651 N N . ARG A 1 214 ? -24.541 -5.125 12.384 1.00 93.69 214 ARG A N 1
ATOM 1652 C CA . ARG A 1 214 ? -24.690 -6.575 12.572 1.00 93.69 214 ARG A CA 1
ATOM 1653 C C . ARG A 1 214 ? -23.496 -7.222 13.249 1.00 93.69 214 ARG A C 1
ATOM 1655 O O . ARG A 1 214 ? -22.361 -6.768 13.125 1.00 93.69 214 ARG A O 1
ATOM 1662 N N . PHE A 1 215 ? -23.736 -8.386 13.843 1.00 94.56 215 PHE A N 1
ATOM 1663 C CA . PHE A 1 215 ? -22.656 -9.285 14.227 1.00 94.56 215 PHE A CA 1
ATOM 1664 C C . PHE A 1 215 ? -21.998 -9.923 12.997 1.00 94.56 215 PHE A C 1
ATOM 1666 O O . PHE A 1 215 ? -22.652 -10.294 12.012 1.00 94.56 215 PHE A O 1
ATOM 1673 N N . GLY A 1 216 ? -20.679 -10.061 13.055 1.00 91.62 216 GLY A N 1
ATOM 1674 C CA . GLY A 1 216 ? -19.903 -10.740 12.031 1.00 91.62 216 GLY A CA 1
ATOM 1675 C C . GLY A 1 216 ? -18.435 -10.348 12.040 1.00 91.62 216 GLY A C 1
ATOM 1676 O O . GLY A 1 216 ? -18.062 -9.273 12.492 1.00 91.62 216 GLY A O 1
ATOM 1677 N N . ALA A 1 217 ? -17.612 -11.247 11.514 1.00 85.88 217 ALA A N 1
ATOM 1678 C CA . ALA A 1 217 ? -16.159 -11.102 11.446 1.00 85.88 217 ALA A CA 1
ATOM 1679 C C . ALA A 1 217 ? -15.648 -10.596 10.085 1.00 85.88 217 ALA A C 1
ATOM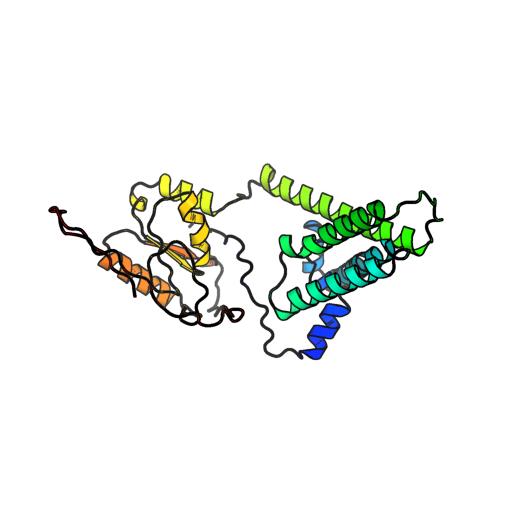 1681 O O . ALA A 1 217 ? -14.467 -10.313 9.934 1.00 85.88 217 ALA A O 1
ATOM 1682 N N . ILE A 1 218 ? -16.529 -10.529 9.083 1.00 85.69 218 ILE A N 1
ATOM 1683 C CA . ILE A 1 218 ? -16.184 -10.191 7.699 1.00 85.69 218 ILE A CA 1
ATOM 1684 C C . ILE A 1 218 ? -16.935 -8.925 7.320 1.00 85.69 218 ILE A C 1
ATOM 1686 O O . ILE A 1 218 ? -18.175 -8.934 7.337 1.00 85.69 218 ILE A O 1
ATOM 1690 N N . VAL A 1 219 ? -16.198 -7.882 6.943 1.00 83.88 219 VAL A N 1
ATOM 1691 C CA . VAL A 1 219 ? -16.769 -6.647 6.406 1.00 83.88 219 VAL A CA 1
ATOM 1692 C C . VAL A 1 219 ? -17.248 -6.903 4.987 1.00 83.88 219 VAL A C 1
ATOM 1694 O O . VAL A 1 219 ? -16.524 -7.428 4.138 1.00 83.88 219 VAL A O 1
ATOM 1697 N N . ARG A 1 220 ? -18.501 -6.552 4.710 1.00 81.00 220 ARG A N 1
ATOM 1698 C CA . ARG A 1 220 ? -19.045 -6.590 3.356 1.00 81.00 220 ARG A CA 1
ATOM 1699 C C . ARG A 1 220 ? -18.977 -5.199 2.766 1.00 81.00 220 ARG A C 1
ATOM 1701 O O . ARG A 1 220 ? -19.559 -4.249 3.280 1.00 81.00 220 ARG A O 1
ATOM 1708 N N . TYR A 1 221 ? -18.357 -5.110 1.599 1.00 69.75 221 TYR A N 1
ATOM 1709 C CA . TYR A 1 221 ? -18.467 -3.933 0.753 1.00 69.75 221 TYR A CA 1
ATOM 1710 C C . TYR A 1 221 ? -19.900 -3.861 0.219 1.00 69.75 221 TYR A C 1
ATOM 1712 O O . TYR A 1 221 ? -20.237 -4.516 -0.761 1.00 69.75 221 TYR A O 1
ATOM 1720 N N . THR A 1 222 ? -20.771 -3.115 0.902 1.00 68.50 222 THR A N 1
ATOM 1721 C CA . THR A 1 222 ? -22.175 -2.908 0.523 1.00 68.50 222 THR A CA 1
ATOM 1722 C C . THR A 1 222 ? -22.486 -1.423 0.391 1.00 68.50 222 THR A C 1
ATOM 1724 O O . THR A 1 222 ? -21.931 -0.588 1.100 1.00 68.50 222 THR A O 1
ATOM 1727 N N . ARG A 1 223 ? -23.413 -1.081 -0.512 1.00 68.25 223 ARG A N 1
ATOM 1728 C CA . ARG A 1 223 ? -23.919 0.296 -0.657 1.00 68.25 223 ARG A CA 1
ATOM 1729 C C . ARG A 1 223 ? -24.803 0.735 0.511 1.00 68.25 223 ARG A C 1
ATOM 1731 O O . ARG A 1 223 ? -25.054 1.924 0.651 1.00 68.25 223 ARG A O 1
ATOM 1738 N N . ASN A 1 224 ? -25.265 -0.216 1.321 1.00 74.56 224 ASN A N 1
ATOM 1739 C CA . ASN A 1 224 ? -26.174 0.039 2.437 1.00 74.56 224 ASN A CA 1
ATOM 1740 C C . ASN A 1 224 ? -25.439 0.314 3.758 1.00 74.56 224 ASN A C 1
ATOM 1742 O O . ASN A 1 224 ? -26.090 0.457 4.786 1.00 74.56 224 ASN A O 1
ATOM 1746 N N . ALA A 1 225 ? -24.103 0.352 3.752 1.00 76.75 225 ALA A N 1
ATOM 1747 C CA . ALA A 1 225 ? -23.322 0.625 4.949 1.00 76.75 225 ALA A CA 1
ATOM 1748 C C . ALA A 1 225 ? -23.357 2.120 5.300 1.00 76.75 225 ALA A C 1
ATOM 1750 O O . ALA A 1 225 ? -23.322 2.983 4.417 1.00 76.75 225 ALA A O 1
ATOM 1751 N N . ARG A 1 226 ? -23.370 2.440 6.597 1.00 78.44 226 ARG A N 1
ATOM 1752 C CA . ARG A 1 226 ? -23.240 3.821 7.079 1.00 78.44 226 ARG A CA 1
ATOM 1753 C C . ARG A 1 226 ? -21.839 4.345 6.744 1.00 78.44 226 ARG A C 1
ATOM 1755 O O . ARG A 1 226 ? -20.835 3.880 7.278 1.00 78.44 226 ARG A O 1
ATOM 1762 N N . LEU A 1 227 ? -21.761 5.318 5.835 1.00 75.44 227 LEU A N 1
ATOM 1763 C CA . LEU A 1 227 ? -20.486 5.903 5.389 1.00 75.44 227 LEU A CA 1
ATOM 1764 C C . LEU A 1 227 ? -19.927 6.948 6.367 1.00 75.44 227 LEU A C 1
ATOM 1766 O O . LEU A 1 227 ? -18.724 7.201 6.373 1.00 75.44 227 LEU A O 1
ATOM 1770 N N . SER A 1 228 ? -20.783 7.518 7.213 1.00 77.38 228 SER A N 1
ATOM 1771 C CA . SER A 1 228 ? -20.415 8.463 8.266 1.00 77.38 228 SER A CA 1
ATOM 1772 C C . SER A 1 228 ? -20.971 7.994 9.606 1.00 77.38 228 SER A C 1
ATOM 1774 O O . SER A 1 228 ? -22.173 7.742 9.722 1.00 77.38 228 SER A O 1
ATOM 1776 N N . LEU A 1 229 ? -20.099 7.915 10.606 1.00 82.81 229 LEU A N 1
ATOM 1777 C CA . LEU A 1 229 ? -20.442 7.647 11.997 1.00 82.81 229 LEU A CA 1
ATOM 1778 C C . LEU A 1 229 ? -19.861 8.767 12.854 1.00 82.81 229 LEU A C 1
ATOM 1780 O O . LEU A 1 229 ? -18.697 9.133 12.694 1.00 82.81 229 LEU A O 1
ATOM 1784 N N . SER A 1 230 ? -20.676 9.335 13.737 1.00 87.12 230 SER A N 1
ATOM 1785 C CA . SER A 1 230 ? -20.181 10.229 14.781 1.00 87.12 230 SER A CA 1
ATOM 1786 C C . SER A 1 230 ? -19.747 9.422 16.005 1.00 87.12 230 SER A C 1
ATOM 1788 O O . SER A 1 230 ? -20.228 8.314 16.236 1.00 87.12 230 SER A O 1
ATOM 1790 N N . LEU A 1 231 ? -18.886 9.993 16.851 1.00 87.81 231 LEU A N 1
ATOM 1791 C CA . LEU A 1 231 ? -18.534 9.361 18.127 1.00 87.81 231 LEU A CA 1
ATOM 1792 C C . LEU A 1 231 ? -19.776 9.120 19.007 1.00 87.81 231 LEU A C 1
ATOM 1794 O O . LEU A 1 231 ? -19.847 8.112 19.706 1.00 87.81 231 LEU A O 1
ATOM 1798 N N . ALA A 1 232 ? -20.775 10.005 18.928 1.00 88.31 232 ALA A N 1
ATOM 1799 C CA . ALA A 1 232 ? -22.048 9.835 19.621 1.00 88.31 232 ALA A CA 1
ATOM 1800 C C . ALA A 1 232 ? -22.806 8.588 19.130 1.00 88.31 232 ALA A C 1
ATOM 1802 O O . ALA A 1 232 ? -23.266 7.805 19.957 1.00 88.31 232 ALA A O 1
ATOM 1803 N N . ASP A 1 233 ? -22.859 8.350 17.812 1.00 91.06 233 ASP A N 1
ATOM 1804 C CA . ASP A 1 233 ? -23.465 7.137 17.236 1.00 91.06 233 ASP A CA 1
ATOM 1805 C C . ASP A 1 233 ? -22.777 5.861 17.742 1.00 91.06 233 ASP A C 1
ATOM 1807 O O . ASP A 1 233 ? -23.435 4.868 18.071 1.00 91.06 233 ASP A O 1
ATOM 1811 N N . ILE A 1 234 ? -21.441 5.889 17.810 1.00 92.75 234 ILE A N 1
ATOM 1812 C CA . ILE A 1 234 ? -20.617 4.764 18.266 1.00 92.75 234 ILE A CA 1
ATOM 1813 C C . ILE A 1 234 ? -20.918 4.462 19.740 1.00 92.75 234 ILE A C 1
ATOM 1815 O O . ILE A 1 234 ? -21.215 3.317 20.084 1.00 92.75 234 ILE A O 1
ATOM 1819 N N . LEU A 1 235 ? -20.896 5.478 20.608 1.00 94.31 235 LEU A N 1
ATOM 1820 C CA . LEU A 1 235 ? -21.163 5.318 22.041 1.00 94.31 235 LEU A CA 1
ATOM 1821 C C . LEU A 1 235 ? -22.607 4.889 22.318 1.00 94.31 235 LEU A C 1
ATOM 1823 O O . LEU A 1 235 ? -22.840 4.006 23.142 1.00 94.31 235 LEU A O 1
ATOM 1827 N N . GLN A 1 236 ? -23.577 5.456 21.600 1.00 95.88 236 GLN A N 1
ATOM 1828 C CA . GLN A 1 236 ? -24.977 5.053 21.714 1.00 95.88 236 GLN A CA 1
ATOM 1829 C C . GLN A 1 236 ? -25.164 3.583 21.317 1.00 95.88 236 GLN A C 1
ATOM 1831 O O . GLN A 1 236 ? -25.868 2.837 22.000 1.00 95.88 236 GLN A O 1
ATOM 1836 N N . THR A 1 237 ? -24.499 3.143 20.246 1.00 95.88 237 THR A N 1
ATOM 1837 C CA . THR A 1 237 ? -24.530 1.740 19.817 1.00 95.88 237 THR A CA 1
ATOM 1838 C C . THR A 1 237 ? -23.892 0.825 20.859 1.00 95.88 237 THR A C 1
ATOM 1840 O O . THR A 1 237 ? -24.469 -0.213 21.180 1.00 95.88 237 THR A O 1
ATOM 1843 N N . ALA A 1 238 ? -22.756 1.227 21.434 1.00 95.94 238 ALA A N 1
ATOM 1844 C CA . ALA A 1 238 ? -22.088 0.476 22.491 1.00 95.94 238 ALA A CA 1
ATOM 1845 C C . ALA A 1 238 ? -22.971 0.330 23.740 1.00 95.94 238 ALA A C 1
ATOM 1847 O O . ALA A 1 238 ? -23.123 -0.777 24.249 1.00 95.94 238 ALA A O 1
ATOM 1848 N N . HIS A 1 239 ? -23.618 1.410 24.192 1.00 96.50 239 HIS A N 1
ATOM 1849 C CA . HIS A 1 239 ? -24.546 1.357 25.324 1.00 96.50 239 HIS A CA 1
ATOM 1850 C C . HIS A 1 239 ? -25.745 0.455 25.049 1.00 96.50 239 HIS A C 1
ATOM 1852 O O . HIS A 1 239 ? -26.104 -0.353 25.902 1.00 96.50 239 HIS A O 1
ATOM 1858 N N . ARG A 1 240 ? -26.333 0.543 23.851 1.00 96.94 240 ARG A N 1
ATOM 1859 C CA . ARG A 1 240 ? -27.437 -0.334 23.449 1.00 96.94 240 ARG A CA 1
ATOM 1860 C C . ARG A 1 240 ? -27.023 -1.805 23.495 1.00 96.94 240 ARG A C 1
ATOM 1862 O O . ARG A 1 240 ? -27.755 -2.607 24.060 1.00 96.94 240 ARG A O 1
ATOM 1869 N N . LEU A 1 241 ? -25.857 -2.143 22.941 1.00 96.50 241 LEU A N 1
ATOM 1870 C CA . LEU A 1 241 ? -25.327 -3.511 22.955 1.00 96.50 241 LEU A CA 1
ATOM 1871 C C . LEU A 1 241 ? -25.040 -3.995 24.377 1.00 96.50 241 LEU A C 1
ATOM 1873 O O . LEU A 1 241 ? -25.393 -5.117 24.724 1.00 96.50 241 LEU A O 1
ATOM 1877 N N . GLN A 1 242 ? -24.445 -3.144 25.213 1.00 95.94 242 GLN A N 1
ATOM 1878 C CA . GLN A 1 242 ? -24.178 -3.463 26.613 1.00 95.94 242 GLN A CA 1
ATOM 1879 C C . GLN A 1 242 ? -25.477 -3.742 27.384 1.00 95.94 242 GLN A C 1
ATOM 1881 O O . GLN A 1 242 ? -25.542 -4.706 28.142 1.00 95.94 242 GLN A O 1
ATOM 1886 N N . GLN A 1 243 ? -26.514 -2.927 27.172 1.00 96.44 243 GLN A N 1
ATOM 1887 C CA . GLN A 1 243 ? -27.821 -3.088 27.812 1.00 96.44 243 GLN A CA 1
ATOM 1888 C C . GLN A 1 243 ? -28.577 -4.324 27.313 1.00 96.44 243 GLN A C 1
ATOM 1890 O O . GLN A 1 243 ? -29.238 -4.985 28.105 1.00 96.44 243 GLN A O 1
ATOM 1895 N N . SER A 1 244 ? -28.499 -4.649 26.019 1.00 96.50 244 SER A N 1
ATOM 1896 C CA . SER A 1 244 ? -29.213 -5.805 25.467 1.00 96.50 244 SER A CA 1
ATOM 1897 C C . SER A 1 244 ? -28.516 -7.127 25.784 1.00 96.50 244 SER A C 1
ATOM 1899 O O . SER A 1 244 ? -29.166 -8.106 26.138 1.00 96.50 244 SER A O 1
ATOM 1901 N N . GLU A 1 245 ? -27.189 -7.166 25.674 1.00 95.81 245 GLU A N 1
ATOM 1902 C CA . GLU A 1 245 ? -26.405 -8.403 25.753 1.00 95.81 245 GLU A CA 1
ATOM 1903 C C . GLU A 1 245 ? -25.829 -8.659 27.148 1.00 95.81 245 GLU A C 1
ATOM 1905 O O . GLU A 1 245 ? -25.362 -9.762 27.408 1.00 95.81 245 GLU A O 1
ATOM 1910 N N . HIS A 1 246 ? -25.867 -7.666 28.045 1.00 95.31 246 HIS A N 1
ATOM 1911 C CA . HIS A 1 246 ? -25.373 -7.767 29.425 1.00 95.31 246 HIS A CA 1
ATOM 1912 C C . HIS A 1 246 ? -23.896 -8.190 29.526 1.00 95.31 246 HIS A C 1
ATOM 1914 O O . HIS A 1 246 ? -23.471 -8.800 30.505 1.00 95.31 246 HIS A O 1
ATOM 1920 N N . VAL A 1 247 ? -23.097 -7.844 28.514 1.00 95.12 247 VAL A N 1
ATOM 1921 C CA . VAL A 1 247 ? -21.654 -8.110 28.445 1.00 95.12 247 VAL A CA 1
ATOM 1922 C C . VAL A 1 247 ? -20.884 -6.810 28.200 1.00 95.12 247 VAL A C 1
ATOM 1924 O O . VAL A 1 247 ? -21.449 -5.850 27.665 1.00 95.12 247 VAL A O 1
ATOM 1927 N N . PRO A 1 248 ? -19.592 -6.743 28.571 1.00 96.44 248 PRO A N 1
ATOM 1928 C CA . PRO A 1 248 ? -18.774 -5.581 28.265 1.00 96.44 248 PRO A CA 1
ATOM 1929 C C . PRO A 1 248 ? -18.643 -5.373 26.753 1.00 96.44 248 PRO A C 1
ATOM 1931 O O . PRO A 1 248 ? -18.628 -6.326 25.971 1.00 96.44 248 PRO A O 1
ATOM 1934 N N . VAL A 1 249 ? -18.506 -4.111 26.348 1.00 96.38 249 VAL A N 1
ATOM 1935 C CA . VAL A 1 249 ? -18.282 -3.724 24.952 1.00 96.38 249 VAL A CA 1
ATOM 1936 C C . VAL A 1 249 ? -16.917 -3.056 24.836 1.00 96.38 249 VAL A C 1
ATOM 1938 O O . VAL A 1 249 ? -16.624 -2.091 25.541 1.00 96.38 249 VAL A O 1
ATOM 1941 N N . VAL A 1 250 ? -16.080 -3.573 23.942 1.00 95.00 250 VAL A N 1
ATOM 1942 C CA . VAL A 1 250 ? -14.766 -3.019 23.609 1.00 95.00 250 VAL A CA 1
ATOM 1943 C C . VAL A 1 250 ? -14.889 -2.259 22.295 1.00 95.00 250 VAL A C 1
ATOM 1945 O O . VAL A 1 250 ? -15.273 -2.833 21.278 1.00 95.00 250 VAL A O 1
ATOM 1948 N N . ILE A 1 251 ? -14.550 -0.971 22.316 1.00 93.69 251 ILE A N 1
ATOM 1949 C CA . ILE A 1 251 ? -14.592 -0.097 21.140 1.00 93.69 251 ILE A CA 1
ATOM 1950 C C . ILE A 1 251 ? -13.167 0.109 20.632 1.00 93.69 251 ILE A C 1
ATOM 1952 O O . ILE A 1 251 ? -12.304 0.588 21.369 1.00 93.69 251 ILE A O 1
ATOM 1956 N N . LEU A 1 252 ? -12.928 -0.226 19.368 1.00 90.50 252 LEU A N 1
ATOM 1957 C CA . LEU A 1 252 ? -11.664 0.029 18.685 1.00 90.50 252 LEU A CA 1
ATOM 1958 C C . LEU A 1 252 ? -11.823 1.220 17.750 1.00 90.50 252 LEU A C 1
ATOM 1960 O O . LEU A 1 252 ? -12.725 1.258 16.918 1.00 90.50 252 LEU A O 1
ATOM 1964 N N . LEU A 1 253 ? -10.927 2.188 17.878 1.00 87.31 253 LEU A N 1
ATOM 1965 C CA . LEU A 1 253 ? -10.909 3.375 17.037 1.00 87.31 253 LEU A CA 1
ATOM 1966 C C . LEU A 1 253 ? -9.573 3.434 16.312 1.00 87.31 253 LEU A C 1
ATOM 1968 O O . LEU A 1 253 ? -8.525 3.216 16.918 1.00 87.31 253 LEU A O 1
ATOM 1972 N N . SER A 1 254 ? -9.611 3.759 15.021 1.00 79.25 254 SER A N 1
ATOM 1973 C CA . SER A 1 254 ? -8.391 4.010 14.239 1.00 79.25 254 SER A CA 1
ATOM 1974 C C . SER A 1 254 ? -7.641 5.263 14.695 1.00 79.25 254 SER A C 1
ATOM 1976 O O . SER A 1 254 ? -6.434 5.366 14.482 1.00 79.25 254 SER A O 1
ATOM 1978 N N . GLN A 1 255 ? -8.358 6.205 15.313 1.00 76.38 255 GLN A N 1
ATOM 1979 C CA . GLN A 1 255 ? -7.839 7.491 15.757 1.00 76.38 255 GLN A CA 1
ATOM 1980 C C . GLN A 1 255 ? -7.680 7.543 17.274 1.00 76.38 255 GLN A C 1
ATOM 1982 O O . GLN A 1 255 ? -8.479 7.003 18.043 1.00 76.38 255 GLN A O 1
ATOM 1987 N N . ARG A 1 256 ? -6.655 8.274 17.703 1.00 73.81 256 ARG A N 1
ATOM 1988 C CA . ARG A 1 256 ? -6.400 8.592 19.104 1.00 73.81 256 ARG A CA 1
ATOM 1989 C C . ARG A 1 256 ? -7.301 9.732 19.562 1.00 73.81 256 ARG A C 1
ATOM 1991 O O . ARG A 1 256 ? -7.148 10.857 19.102 1.00 73.81 256 ARG A O 1
ATOM 1998 N N . LEU A 1 257 ? -8.213 9.452 20.493 1.00 75.25 257 LEU A N 1
ATOM 1999 C CA . LEU A 1 257 ? -9.131 10.460 21.045 1.00 75.25 257 LEU A CA 1
ATOM 2000 C C . LEU A 1 257 ? -8.394 11.641 21.698 1.00 75.25 257 LEU A C 1
ATOM 2002 O O . LEU A 1 257 ? -8.873 12.765 21.635 1.00 75.25 257 LEU A O 1
ATOM 2006 N N . ASP A 1 258 ? -7.213 11.405 22.272 1.00 74.75 258 ASP A N 1
ATOM 2007 C CA . ASP A 1 258 ? -6.374 12.429 22.902 1.00 74.75 258 ASP A CA 1
ATOM 2008 C C . ASP A 1 258 ? -5.688 13.373 21.899 1.00 74.75 258 ASP A C 1
ATOM 2010 O O . ASP A 1 258 ? -5.154 14.406 22.292 1.00 74.75 258 ASP A O 1
ATOM 2014 N N . GLN A 1 259 ? -5.717 13.045 20.604 1.00 69.88 259 GLN A N 1
ATOM 2015 C CA . GLN A 1 259 ? -5.108 13.843 19.535 1.00 69.88 259 GLN A CA 1
ATOM 2016 C C . GLN A 1 259 ? -6.137 14.647 18.722 1.00 69.88 259 GLN A C 1
ATOM 2018 O O . GLN A 1 259 ? -5.763 15.399 17.823 1.00 69.88 259 GLN A O 1
ATOM 2023 N N . ILE A 1 260 ? -7.431 14.518 19.029 1.00 61.88 260 ILE A N 1
ATOM 2024 C CA . ILE A 1 260 ? -8.513 15.209 18.319 1.00 61.88 260 ILE A CA 1
ATOM 2025 C C . ILE A 1 260 ? -8.833 16.515 19.058 1.00 61.88 260 ILE A C 1
ATOM 2027 O O . ILE A 1 260 ? -9.620 16.538 19.998 1.00 61.88 260 ILE A O 1
ATOM 2031 N N . ALA A 1 261 ? -8.210 17.616 18.629 1.00 56.66 261 ALA A N 1
ATOM 2032 C CA . ALA A 1 261 ? -8.420 18.945 19.218 1.00 56.66 261 ALA A CA 1
ATOM 2033 C C . ALA A 1 261 ? -9.675 19.677 18.689 1.00 56.66 261 ALA A C 1
ATOM 2035 O O . ALA A 1 261 ? -10.112 20.659 19.283 1.00 56.66 261 ALA A O 1
ATOM 2036 N N . ALA A 1 262 ? -10.258 19.215 17.577 1.00 62.72 262 ALA A N 1
ATOM 2037 C CA . ALA A 1 262 ? -11.446 19.796 16.948 1.00 62.72 262 ALA A CA 1
ATOM 2038 C C . ALA A 1 262 ? -12.310 18.699 16.293 1.00 62.72 262 ALA A C 1
ATOM 2040 O O . ALA A 1 262 ? -11.779 17.633 15.978 1.00 62.72 262 ALA A O 1
ATOM 2041 N N . PRO A 1 263 ? -13.616 18.927 16.050 1.00 59.81 263 PRO A N 1
ATOM 2042 C CA . PRO A 1 263 ? -14.461 17.967 15.344 1.00 59.81 263 PRO A CA 1
ATOM 2043 C C . PRO A 1 263 ? -13.904 17.673 13.944 1.00 59.81 263 PRO A C 1
ATOM 2045 O O . PRO A 1 263 ? -13.841 18.563 13.098 1.00 59.81 263 PRO A O 1
ATOM 2048 N N . VAL A 1 264 ? -13.513 16.422 13.689 1.00 55.59 264 VAL A N 1
ATOM 2049 C CA . VAL A 1 264 ? -13.047 15.974 12.370 1.00 55.59 264 VAL A CA 1
ATOM 2050 C C . VAL A 1 264 ? -14.102 15.060 11.760 1.00 55.59 264 VAL A C 1
ATOM 2052 O O . VAL A 1 264 ? -14.425 14.015 12.319 1.00 55.59 264 VAL A O 1
ATOM 2055 N N . SER A 1 265 ? -14.633 15.433 10.594 1.00 54.16 265 SER A N 1
ATOM 2056 C CA . SER A 1 265 ? -15.479 14.552 9.789 1.00 54.16 265 SER A CA 1
ATOM 2057 C C . SER A 1 265 ? -14.619 13.791 8.781 1.00 54.16 265 SER A C 1
ATOM 2059 O O . SER A 1 265 ? -14.152 14.373 7.800 1.00 54.16 265 SER A O 1
ATOM 2061 N N . LEU A 1 266 ? -14.419 12.493 8.998 1.00 50.12 266 LEU A N 1
ATOM 2062 C CA . LEU A 1 266 ? -13.770 11.617 8.025 1.00 50.12 266 LEU A CA 1
ATOM 2063 C C . LEU A 1 266 ? -14.842 10.969 7.148 1.00 50.12 266 LEU A C 1
ATOM 2065 O O . LEU A 1 266 ? -15.732 10.275 7.638 1.00 50.12 266 LEU A O 1
ATOM 2069 N N . ARG A 1 267 ? -14.779 11.224 5.838 1.00 48.88 267 ARG A N 1
ATOM 2070 C CA . ARG A 1 267 ? -15.700 10.634 4.865 1.00 48.88 267 ARG A CA 1
ATOM 2071 C C . ARG A 1 267 ? -15.039 9.437 4.200 1.00 48.88 267 ARG A C 1
ATOM 2073 O O . ARG A 1 267 ? -14.215 9.60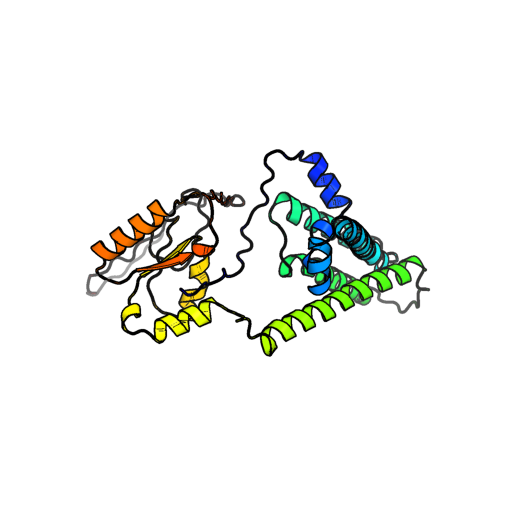3 3.306 1.00 48.88 267 ARG A O 1
ATOM 2080 N N . GLU A 1 268 ? -15.449 8.236 4.584 1.00 51.75 268 GLU A N 1
ATOM 2081 C CA . GLU A 1 268 ? -15.056 7.026 3.866 1.00 51.75 268 GLU A CA 1
ATOM 2082 C C . GLU A 1 268 ? -15.940 6.846 2.625 1.00 51.75 268 GLU A C 1
ATOM 2084 O O . GLU A 1 268 ? -17.171 6.888 2.696 1.00 51.75 268 GLU A O 1
ATOM 2089 N N . LYS A 1 269 ? -15.315 6.669 1.457 1.00 48.72 269 LYS A N 1
ATOM 2090 C CA . LYS A 1 269 ? -16.004 6.336 0.203 1.00 48.72 269 LYS A CA 1
ATOM 2091 C C . LYS A 1 269 ? -15.680 4.892 -0.165 1.00 48.72 269 LYS A C 1
ATOM 2093 O O . LYS A 1 269 ? -14.604 4.599 -0.671 1.00 48.72 269 LYS A O 1
ATOM 2098 N N . LEU A 1 270 ? -16.641 3.998 0.050 1.00 45.62 270 LEU A N 1
ATOM 2099 C CA . LEU A 1 270 ? -16.588 2.616 -0.426 1.00 45.62 270 LEU A CA 1
ATOM 2100 C C . LEU A 1 270 ? -17.343 2.534 -1.759 1.00 45.62 270 LEU A C 1
ATOM 2102 O O . LEU A 1 270 ? -18.574 2.508 -1.784 1.00 45.62 270 LEU A O 1
ATOM 2106 N N . ARG A 1 271 ? -16.627 2.530 -2.892 1.00 38.50 271 ARG A N 1
ATOM 2107 C CA . ARG A 1 271 ? -17.240 2.365 -4.221 1.00 38.50 271 ARG A CA 1
ATOM 2108 C C . ARG A 1 271 ? -16.872 0.998 -4.793 1.00 38.50 271 ARG A C 1
ATOM 2110 O O . ARG A 1 271 ? -15.748 0.788 -5.233 1.00 38.50 271 ARG A O 1
ATOM 2117 N N . LEU A 1 272 ? -17.837 0.080 -4.793 1.00 41.50 272 LEU A N 1
ATOM 2118 C CA . LEU A 1 272 ? -17.739 -1.214 -5.472 1.00 41.50 272 LEU A CA 1
ATOM 2119 C C . LEU A 1 272 ? -17.494 -1.020 -6.976 1.00 41.50 272 LEU A C 1
ATOM 2121 O O . LEU A 1 272 ? -18.256 -0.305 -7.636 1.00 41.50 272 LEU A O 1
ATOM 2125 N N . ALA A 1 273 ? -16.513 -1.743 -7.524 1.00 33.88 273 ALA A N 1
ATOM 2126 C CA . ALA A 1 273 ? -16.592 -2.192 -8.908 1.00 33.88 273 ALA A CA 1
ATOM 2127 C C . ALA A 1 273 ? -17.896 -2.990 -9.061 1.00 33.88 273 ALA A C 1
ATOM 2129 O O . ALA A 1 273 ? -18.231 -3.825 -8.221 1.00 33.88 273 ALA A O 1
ATOM 2130 N N . THR A 1 274 ? -18.679 -2.665 -10.083 1.00 28.58 274 THR A N 1
ATOM 2131 C CA . THR A 1 274 ? -19.970 -3.286 -10.387 1.00 28.58 274 THR A CA 1
ATOM 2132 C C . THR A 1 274 ? -19.859 -4.809 -10.427 1.00 28.58 274 THR A C 1
ATOM 2134 O O . THR A 1 274 ? -19.359 -5.367 -11.399 1.00 28.58 274 THR A O 1
ATOM 2137 N N . VAL A 1 275 ? -20.371 -5.484 -9.399 1.00 31.00 275 VAL A N 1
ATOM 2138 C CA . VAL A 1 275 ? -20.768 -6.889 -9.501 1.00 31.00 275 VAL A CA 1
ATOM 2139 C C . VAL A 1 275 ? -22.189 -6.881 -10.071 1.00 31.00 275 VAL A C 1
ATOM 2141 O O . VAL A 1 275 ? -23.056 -6.223 -9.483 1.00 31.00 275 VAL A O 1
ATOM 2144 N N . PRO A 1 276 ? -22.459 -7.527 -11.220 1.00 33.19 276 PRO A N 1
ATOM 2145 C CA . PRO A 1 276 ? -23.821 -7.665 -11.713 1.00 33.19 276 PRO A CA 1
ATOM 2146 C C . PRO A 1 276 ? -24.649 -8.405 -10.664 1.00 33.19 276 PRO A C 1
ATOM 2148 O O . PRO A 1 276 ? -24.201 -9.408 -10.113 1.00 33.19 276 PRO A O 1
ATOM 2151 N N . ASN A 1 277 ? -25.852 -7.901 -10.395 1.00 34.56 277 ASN A N 1
ATOM 2152 C CA . ASN A 1 277 ? -26.872 -8.573 -9.594 1.00 34.56 277 ASN A CA 1
ATOM 2153 C C . ASN A 1 277 ? -27.115 -9.988 -10.151 1.00 34.56 277 ASN A C 1
ATOM 2155 O O . ASN A 1 277 ? -27.901 -10.164 -11.079 1.00 34.56 277 ASN A O 1
ATOM 2159 N N . ALA A 1 278 ? -26.454 -10.996 -9.587 1.00 31.50 278 ALA A N 1
ATOM 2160 C CA . ALA A 1 278 ? -26.876 -12.380 -9.709 1.00 31.50 278 ALA A CA 1
ATOM 2161 C C . ALA A 1 278 ? -27.821 -12.671 -8.539 1.00 31.50 278 ALA A C 1
ATOM 2163 O O . ALA A 1 278 ? -27.511 -12.395 -7.380 1.00 31.50 278 ALA A O 1
ATOM 2164 N N . GLY A 1 279 ? -29.020 -13.124 -8.892 1.00 28.56 279 GLY A N 1
ATOM 2165 C CA . GLY A 1 279 ? -30.178 -13.229 -8.021 1.00 28.56 279 GLY A CA 1
ATOM 2166 C C . GLY A 1 279 ? -29.974 -14.045 -6.744 1.00 28.56 279 GLY A C 1
ATOM 2167 O O . GLY A 1 279 ? -29.147 -14.946 -6.643 1.00 28.56 279 GLY A O 1
ATOM 2168 N N . ARG A 1 280 ? -30.812 -13.669 -5.779 1.00 34.56 280 ARG A N 1
ATOM 2169 C CA . ARG A 1 280 ? -31.132 -14.307 -4.499 1.00 34.56 280 ARG A CA 1
ATOM 2170 C C . ARG A 1 280 ? -31.137 -15.838 -4.582 1.00 34.56 280 ARG A C 1
ATOM 2172 O O . ARG A 1 280 ? -31.654 -16.377 -5.546 1.00 34.56 280 ARG A O 1
ATOM 2179 N N . HIS A 1 281 ? -30.663 -16.495 -3.525 1.00 29.14 281 HIS A N 1
ATOM 2180 C CA . HIS A 1 281 ? -31.415 -17.427 -2.667 1.00 29.14 281 HIS A CA 1
ATOM 2181 C C . HIS A 1 281 ? -30.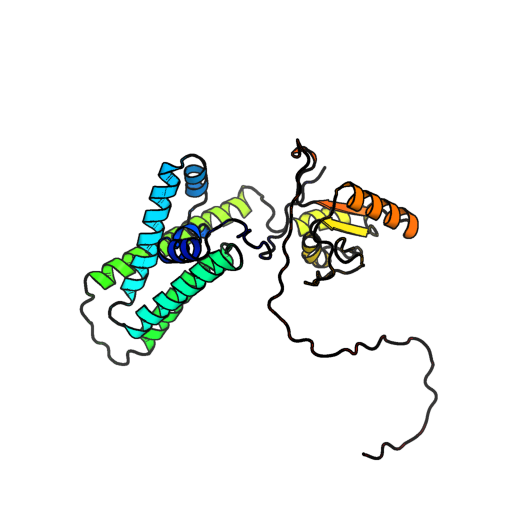425 -18.024 -1.654 1.00 29.14 281 HIS A C 1
ATOM 2183 O O . HIS A 1 281 ? -29.616 -18.878 -1.997 1.00 29.14 281 HIS A O 1
ATOM 2189 N N . PHE A 1 282 ? -30.457 -17.551 -0.405 1.00 29.30 282 PHE A N 1
ATOM 2190 C CA . PHE A 1 282 ? -29.764 -18.210 0.704 1.00 29.30 282 PHE A CA 1
ATOM 2191 C C . PHE A 1 282 ? -30.836 -18.784 1.629 1.00 29.30 282 PHE A C 1
ATOM 2193 O O . PHE A 1 282 ? -31.589 -18.037 2.253 1.00 29.30 282 PHE A O 1
ATOM 2200 N N . CYS A 1 283 ? -30.945 -20.110 1.641 1.00 29.23 283 CYS A N 1
ATOM 2201 C CA . CYS A 1 283 ? -31.778 -20.857 2.572 1.00 29.23 283 CYS A CA 1
ATOM 2202 C C . CYS A 1 283 ? -31.165 -20.773 3.975 1.00 29.23 283 CYS A C 1
ATOM 2204 O O . CYS A 1 283 ? -29.980 -21.052 4.160 1.00 29.23 283 CYS A O 1
ATOM 2206 N N . LEU A 1 284 ? -31.978 -20.396 4.960 1.00 28.83 284 LEU A N 1
ATOM 2207 C CA . LEU A 1 284 ? -31.669 -20.615 6.370 1.00 28.83 284 LEU A CA 1
ATOM 2208 C C . LEU A 1 284 ? -31.769 -22.123 6.665 1.00 28.83 284 LEU A C 1
ATOM 2210 O O . LEU A 1 284 ? -32.686 -22.765 6.149 1.00 28.83 284 LEU A O 1
ATOM 2214 N N . PRO A 1 285 ? -30.875 -22.711 7.477 1.00 31.42 285 PRO A N 1
ATOM 2215 C CA . PRO A 1 285 ? -31.063 -24.067 7.961 1.00 31.42 285 PRO A CA 1
ATOM 2216 C C . PRO A 1 285 ? -32.108 -24.053 9.083 1.00 31.42 285 PRO A C 1
ATOM 2218 O O . PRO A 1 285 ? -31.880 -23.515 10.166 1.00 31.42 285 PRO A O 1
ATOM 2221 N N . GLU A 1 286 ? -33.260 -24.647 8.798 1.00 28.23 286 GLU A N 1
ATOM 2222 C CA . GLU A 1 286 ? -34.307 -24.957 9.766 1.00 28.23 286 GLU A CA 1
ATOM 2223 C C . GLU A 1 286 ? -33.811 -26.087 10.687 1.00 28.23 286 GLU A C 1
ATOM 2225 O O . GLU A 1 286 ? -33.442 -27.172 10.229 1.00 28.23 286 GLU A O 1
ATOM 2230 N N . ARG A 1 287 ? -33.719 -25.802 11.992 1.00 35.53 287 ARG A N 1
ATOM 2231 C CA . ARG A 1 287 ? -33.540 -26.815 13.041 1.00 35.53 287 ARG A CA 1
ATOM 2232 C C . ARG A 1 287 ? -34.898 -27.438 13.375 1.00 35.53 287 ARG A C 1
ATOM 2234 O O . ARG A 1 287 ? -35.914 -26.760 13.335 1.00 35.53 287 ARG A O 1
ATOM 2241 N N . ASP A 1 288 ? -34.828 -28.700 13.790 1.00 35.78 288 ASP A N 1
ATOM 2242 C CA . ASP A 1 288 ? -35.865 -29.518 14.433 1.00 35.78 288 ASP A CA 1
ATOM 2243 C C . ASP A 1 288 ? -36.917 -30.190 13.538 1.00 35.78 288 ASP A C 1
ATOM 2245 O O . ASP A 1 288 ? -38.022 -29.695 13.336 1.00 35.78 288 ASP A O 1
ATOM 2249 N N . LYS A 1 289 ? -36.6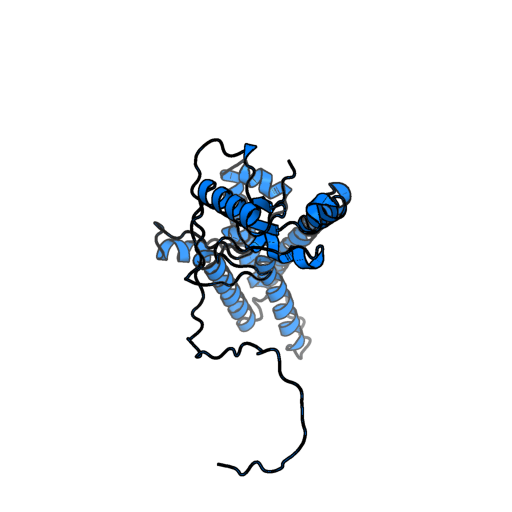13 -31.436 13.135 1.00 32.31 289 LYS A N 1
ATOM 2250 C CA . LYS A 1 289 ? -37.512 -32.593 13.330 1.00 32.31 289 LYS A CA 1
ATOM 2251 C C . LYS A 1 289 ? -36.781 -33.937 13.133 1.00 32.31 289 LYS A C 1
ATOM 2253 O O . LYS A 1 289 ? -35.877 -34.030 12.300 1.00 32.31 289 LYS A O 1
ATOM 2258 N N . PRO A 1 290 ? -37.142 -34.985 13.899 1.00 35.56 290 PRO A N 1
ATOM 2259 C CA . PRO A 1 290 ? -36.457 -36.274 13.891 1.00 35.56 290 PRO A CA 1
ATOM 2260 C C . PRO A 1 290 ? -36.826 -37.111 12.658 1.00 35.56 290 PRO A C 1
ATOM 2262 O O . PRO A 1 290 ? -37.977 -37.142 12.224 1.00 35.56 290 PRO A O 1
ATOM 2265 N N . ARG A 1 291 ? -35.835 -37.826 12.113 1.00 34.69 291 ARG A N 1
ATOM 2266 C CA . ARG A 1 291 ? -36.003 -38.787 11.015 1.00 34.69 291 ARG A CA 1
ATOM 2267 C C . ARG A 1 291 ? -36.796 -40.007 11.493 1.00 34.69 291 ARG A C 1
ATOM 2269 O O . ARG A 1 291 ? -36.274 -40.820 12.250 1.00 34.69 291 ARG A O 1
ATOM 2276 N N . GLN A 1 292 ? -38.016 -40.156 10.987 1.00 34.12 292 GLN A N 1
ATOM 2277 C CA . GLN A 1 292 ? -38.651 -41.458 10.785 1.00 34.12 292 GLN A CA 1
ATOM 2278 C C . GLN A 1 292 ? -38.568 -41.849 9.306 1.00 34.12 292 GLN A C 1
ATOM 2280 O O . GLN A 1 292 ? -38.338 -41.018 8.430 1.00 34.12 292 GLN A O 1
ATOM 2285 N N . ALA A 1 293 ? -38.642 -43.155 9.084 1.00 37.81 293 ALA A N 1
ATOM 2286 C CA . ALA A 1 293 ? -38.222 -43.872 7.894 1.00 37.81 293 ALA A CA 1
ATOM 2287 C C . ALA A 1 293 ? -39.171 -43.748 6.684 1.00 37.81 293 ALA A C 1
ATOM 2289 O O . ALA A 1 293 ? -40.306 -43.302 6.801 1.00 37.81 293 ALA A O 1
ATOM 2290 N N . PHE A 1 294 ? -38.669 -44.309 5.576 1.00 34.84 294 PHE A N 1
ATOM 2291 C CA . PHE A 1 294 ? -39.354 -44.803 4.374 1.00 34.84 294 PHE A CA 1
ATOM 2292 C C . PHE A 1 294 ? -39.594 -43.861 3.184 1.00 34.84 294 PHE A C 1
ATOM 2294 O O . PHE A 1 294 ? -40.212 -42.811 3.289 1.00 34.84 294 PHE A O 1
ATOM 2301 N N . GLY A 1 295 ? -39.216 -44.375 2.003 1.00 31.75 295 GLY A N 1
ATOM 2302 C CA . GLY A 1 295 ? -40.068 -44.263 0.816 1.00 31.75 295 GLY A CA 1
ATOM 2303 C C . GLY A 1 295 ? -39.497 -43.536 -0.399 1.00 31.75 295 GLY A C 1
ATOM 2304 O O . GLY A 1 295 ? -39.824 -42.387 -0.646 1.00 31.75 295 GLY A O 1
ATOM 2305 N N . SER A 1 296 ? -38.690 -44.256 -1.180 1.00 36.09 296 SER A N 1
ATOM 2306 C CA . SER A 1 296 ? -38.747 -44.356 -2.652 1.00 36.09 296 SER A CA 1
ATOM 2307 C C . SER A 1 296 ? -39.427 -43.250 -3.490 1.00 36.09 296 SER A C 1
ATOM 2309 O O . SER A 1 296 ? -40.638 -43.064 -3.419 1.00 36.09 296 SER A O 1
ATOM 2311 N N . GLY A 1 297 ? -38.686 -42.742 -4.487 1.00 33.41 297 GLY A N 1
ATOM 2312 C CA . GLY A 1 297 ? -39.250 -42.449 -5.815 1.00 33.41 297 GLY A CA 1
ATOM 2313 C C . GLY A 1 297 ? -39.138 -41.003 -6.299 1.00 33.41 297 GLY A C 1
ATOM 2314 O O . GLY A 1 297 ? -40.103 -40.254 -6.235 1.00 33.41 297 GLY A O 1
ATOM 2315 N N . CYS A 1 298 ? -37.996 -40.633 -6.890 1.00 31.03 298 CYS A N 1
ATOM 2316 C CA . CYS A 1 298 ? -37.874 -39.403 -7.675 1.00 31.03 298 CYS A CA 1
ATOM 2317 C C . CYS A 1 298 ? -37.970 -39.741 -9.173 1.00 31.03 298 CYS A C 1
ATOM 2319 O O . CYS A 1 298 ? -37.095 -40.409 -9.730 1.00 31.03 298 CYS A O 1
ATOM 2321 N N . ARG A 1 299 ? -39.063 -39.311 -9.817 1.00 39.62 299 ARG A N 1
ATOM 2322 C CA . ARG A 1 299 ? -39.293 -39.386 -11.267 1.00 39.62 299 ARG A CA 1
ATOM 2323 C C . ARG A 1 299 ? -39.051 -37.994 -11.861 1.00 39.62 299 ARG A C 1
ATOM 2325 O O . ARG A 1 299 ? -39.640 -37.021 -11.407 1.00 39.62 299 ARG A O 1
ATOM 2332 N N . LYS A 1 300 ? -38.178 -37.932 -12.870 1.00 48.47 300 LYS A N 1
ATOM 2333 C CA . LYS A 1 300 ? -37.791 -36.733 -13.632 1.00 48.47 300 LYS A CA 1
ATOM 2334 C C . LYS A 1 300 ? -38.998 -36.016 -14.256 1.00 48.47 300 LYS A C 1
ATOM 2336 O O . LYS A 1 300 ? -39.784 -36.682 -14.932 1.00 48.47 300 LYS A O 1
ATOM 2341 N N . ARG A 1 301 ? -39.032 -34.686 -14.152 1.00 52.69 301 ARG A N 1
ATOM 2342 C CA . ARG A 1 301 ? -39.108 -33.733 -15.275 1.00 52.69 301 ARG A CA 1
ATOM 2343 C C . ARG A 1 301 ? -38.433 -32.433 -14.866 1.00 52.69 301 ARG A C 1
ATOM 2345 O O . ARG A 1 301 ? -38.624 -32.043 -13.697 1.00 52.69 301 ARG A O 1
#

pLDDT: mean 78.15, std 20.62, range [28.23, 97.31]

Foldseek 3Di:
DDAQAFDDDQQFWDPCPPPDPVVLLVCLLQQVLVLQVLLAAPVLVVVVVVDVVSVVVVSVLLSCLLLLLLLLCVVPVVLSVVLSVVSSVLSCCCRGTTRDDNVSSCVSLVSSVVSVVVVVVPPPDPDPPDCDPSSVRSVVSSVSSVVSNVNNVVSVVCCVPPVVPPPHSLQVVLVVLVVDPQNLAAEEEEVCRSRQLCNVVRHPYWYAHLQVRDIDNDDDLDPSGNQWDDPVSVVVSQVVCCVVVVGHYHYHYNDDPVPPPDDDTDGGDRDDDDDDDDDDDDDDDDDDDDDDDDDDDDDDD

Sequence (301 aa):
MITVYPTFNDTGQNDLSGENFALLVIRALVLPSSHFMGFYPYSVIELIVASPLASRIFSALISVLIFGSLLALANRRPAMIAAAMVLFGLSLLFTLVYPGGYRHQVLWLVFLIAITALTRRGAGVPGIEAVGGPVKFGRFCFLILLALQVVSGIERVNLAFVAEIPLSRSKDLGAFIQSRPDLKDAIIMADPDYLVEALPYYVSNRTYLLREERFGAIVRYTRNARLSLSLADILQTAHRLQQSEHVPVVILLSQRLDQIAAPVSLREKLRLATVPNAGRHFCLPERDKPRQAFGSGCRKR

Radius of gyration: 26.14 Å; Cα contacts (8 Å, |Δi|>4): 312; chains: 1; bounding box: 67×66×62 Å

Solvent-accessible surface area (backbone atoms only — not comparable to full-atom values): 17950 Å² total; per-residue (Å²): 138,85,86,54,66,60,67,89,67,88,65,57,48,60,83,63,81,93,60,60,66,69,59,51,54,52,46,28,66,75,42,44,27,81,54,37,63,67,60,51,35,67,76,52,49,56,50,31,74,76,28,74,66,49,36,53,53,54,33,52,51,46,27,50,31,58,59,35,28,46,29,47,31,60,94,39,58,73,61,27,52,53,51,51,52,51,52,46,51,51,27,45,42,28,63,74,56,24,66,50,50,52,77,59,46,49,48,58,57,56,48,55,52,50,55,52,55,50,60,58,69,73,51,88,61,95,67,88,65,82,77,47,71,59,31,54,51,4,44,49,27,40,50,51,55,51,50,34,48,52,52,34,49,50,54,53,51,46,42,44,73,72,64,64,46,69,92,47,48,49,51,54,52,23,53,54,36,72,75,30,81,84,44,56,74,18,38,39,32,27,50,60,48,65,58,47,51,63,30,70,84,58,38,89,46,53,33,36,27,63,42,70,72,40,78,47,64,72,83,73,97,52,90,83,42,56,54,68,81,52,72,66,57,53,51,53,50,44,51,51,50,28,69,74,67,73,38,52,64,45,80,46,47,63,66,62,75,92,73,58,88,62,96,77,87,72,79,60,60,81,78,79,78,86,73,78,89,73,78,89,85,82,82,77,87,82,80,88,81,85,91,74,84,85,82,87,86,89,80,91,130

Organism: NCBI:txid754762

Secondary structure (DSSP, 8-state):
----PPP--TTPPP--TTS-HHHHHHHHHH-GGGG-GGGS-HHHHHHHHH-HHHHHHHHHHHHHHHHHHHGGGTT-HHHHHHHHHHHHHHHHHHHHT-PPPHHHHTHHHHHHHHHHHHHHHS--S-------HHHHHHHHHHHHHHHHHHHHHHHHHHHHHTS---S-HHHHHHHHHHT-GGGTTPEEEEESGGGGTTGGGT--PPEEETTTTEE-SS----TTS-S---HHHHHHHHHHHHHHH-S-EEEEESS-GGG--S---------------------------------------